Protein AF-A6IGI1-F1 (afdb_monomer_lite)

Sequence (198 aa):
MVQGNTVSAIGPFSGLKEVRKVVLDTMKNIHPIYNIKTLMIKRELAKDSELRSQSWERFLPQFKHKNVNKRKEPKKKSVKKEYTPFPPPQPESQVDKELASGEYFLKANQKKRQKMEAIKAKQAEALTKRQEERNKAFIPPKEKPAVKPKEASTETKIDVAAIKEKVKKAKAKKLGALTAEEVKLKMEVDQKKQKRKK

Structure (mmCIF, N/CA/C/O backbone):
data_AF-A6IGI1-F1
#
_entry.id   AF-A6IGI1-F1
#
loop_
_atom_site.group_PDB
_atom_site.id
_atom_site.type_symbol
_atom_site.label_atom_id
_atom_site.label_alt_id
_atom_site.label_comp_id
_atom_site.label_asym_id
_atom_site.label_entity_id
_atom_site.label_seq_id
_atom_site.pdbx_PDB_ins_code
_atom_site.Cartn_x
_atom_site.Cartn_y
_atom_site.Cartn_z
_atom_site.occupancy
_atom_site.B_iso_or_equiv
_atom_site.auth_seq_id
_atom_site.auth_comp_id
_atom_site.auth_asym_id
_atom_site.auth_atom_id
_atom_site.pdbx_PDB_model_num
ATOM 1 N N . MET A 1 1 ? 4.527 11.171 -31.582 1.00 93.31 1 MET A N 1
ATOM 2 C CA . MET A 1 1 ? 3.191 11.650 -31.179 1.00 93.31 1 MET A CA 1
ATOM 3 C C . MET A 1 1 ? 2.673 10.755 -30.069 1.00 93.31 1 MET A C 1
ATOM 5 O O . MET A 1 1 ? 2.686 9.541 -30.236 1.00 93.31 1 MET A O 1
ATOM 9 N N . VAL A 1 2 ? 2.295 11.332 -28.929 1.00 95.00 2 VAL A N 1
ATOM 10 C CA . VAL A 1 2 ? 1.645 10.594 -27.835 1.00 95.00 2 VAL A CA 1
ATOM 11 C C . VAL A 1 2 ? 0.156 10.886 -27.942 1.00 95.00 2 VAL A C 1
ATOM 13 O O . VAL A 1 2 ? -0.234 12.047 -27.862 1.00 95.00 2 VAL A O 1
ATOM 16 N N . GLN A 1 3 ? -0.652 9.858 -28.185 1.00 95.44 3 GLN A N 1
ATOM 17 C CA . GLN A 1 3 ? -2.096 9.996 -28.358 1.00 95.44 3 GLN A CA 1
ATOM 18 C C . GLN A 1 3 ? -2.809 8.890 -27.580 1.00 95.44 3 GLN A C 1
ATOM 20 O O . GLN A 1 3 ? -2.671 7.703 -27.887 1.00 95.44 3 GLN A O 1
ATOM 25 N N . GLY A 1 4 ? -3.578 9.287 -26.563 1.00 95.25 4 GLY A N 1
ATOM 26 C CA . GLY A 1 4 ? -4.251 8.356 -25.656 1.00 95.25 4 GLY A CA 1
ATOM 27 C C . GLY A 1 4 ? -3.264 7.357 -25.047 1.00 95.25 4 GLY A C 1
ATOM 28 O O . GLY A 1 4 ? -2.239 7.744 -24.491 1.00 95.25 4 GLY A O 1
ATOM 29 N N . ASN A 1 5 ? -3.551 6.066 -25.219 1.00 94.75 5 ASN A N 1
ATOM 30 C CA . ASN A 1 5 ? -2.732 4.966 -24.695 1.00 94.75 5 ASN A CA 1
ATOM 31 C C . ASN A 1 5 ? -1.626 4.513 -25.665 1.00 94.75 5 ASN A C 1
ATOM 33 O O . ASN A 1 5 ? -0.996 3.478 -25.448 1.00 94.75 5 ASN A O 1
ATOM 37 N N . THR A 1 6 ? -1.407 5.247 -26.758 1.00 96.06 6 THR A N 1
ATOM 38 C CA . THR A 1 6 ? -0.499 4.851 -27.840 1.00 96.06 6 THR A CA 1
ATOM 39 C C . THR A 1 6 ? 0.589 5.892 -28.078 1.00 96.06 6 THR A C 1
ATOM 41 O O . THR A 1 6 ? 0.403 7.093 -27.859 1.00 96.06 6 THR A O 1
ATOM 44 N N . VAL A 1 7 ? 1.754 5.423 -28.530 1.00 96.38 7 VAL A N 1
ATOM 45 C CA . VAL A 1 7 ? 2.873 6.277 -28.935 1.00 96.38 7 VAL A CA 1
ATOM 46 C C . VAL A 1 7 ? 3.268 5.914 -30.359 1.00 96.38 7 VAL A C 1
ATOM 48 O O . VAL A 1 7 ? 3.762 4.817 -30.609 1.00 96.38 7 VAL A O 1
ATOM 51 N N . SER A 1 8 ? 3.082 6.859 -31.276 1.00 96.75 8 SER A N 1
ATOM 52 C CA . SER A 1 8 ? 3.486 6.740 -32.678 1.00 96.75 8 SER A CA 1
ATOM 53 C C . SER A 1 8 ? 4.815 7.463 -32.893 1.00 96.75 8 SER A C 1
ATOM 55 O O . SER A 1 8 ? 4.976 8.614 -32.469 1.00 96.75 8 SER A O 1
ATOM 57 N N . ALA A 1 9 ? 5.774 6.817 -33.553 1.00 96.25 9 ALA A N 1
ATOM 58 C CA . ALA A 1 9 ? 7.089 7.380 -33.856 1.00 96.25 9 ALA A CA 1
ATOM 59 C C . ALA A 1 9 ? 7.494 7.051 -35.298 1.00 96.25 9 ALA A C 1
ATOM 61 O O . ALA A 1 9 ? 7.235 5.951 -35.777 1.00 96.25 9 ALA A O 1
ATOM 62 N N . ILE A 1 10 ? 8.138 8.006 -35.968 1.00 97.00 10 ILE A N 1
ATOM 63 C CA . ILE A 1 10 ? 8.653 7.880 -37.337 1.00 97.00 10 ILE A CA 1
ATOM 64 C C . ILE A 1 10 ? 10.148 8.194 -37.283 1.00 97.00 10 ILE A C 1
ATOM 66 O O . ILE A 1 10 ? 10.550 9.165 -36.643 1.00 97.00 10 ILE A O 1
ATOM 70 N N . GLY A 1 11 ? 10.974 7.361 -37.913 1.00 95.81 11 GLY A N 1
ATOM 71 C CA . GLY A 1 11 ? 12.422 7.542 -37.938 1.00 95.81 11 GLY A CA 1
ATOM 72 C C . GLY A 1 11 ? 13.178 6.288 -38.386 1.00 95.81 11 GLY A C 1
ATOM 73 O O . GLY A 1 11 ? 12.557 5.272 -38.707 1.00 95.81 11 GLY A O 1
ATOM 74 N N . PRO A 1 12 ? 14.522 6.337 -38.398 1.00 97.56 12 PRO A N 1
ATOM 75 C CA . PRO A 1 12 ? 15.357 5.193 -38.750 1.00 97.56 12 PRO A CA 1
ATOM 76 C C . PRO A 1 12 ? 15.196 4.049 -37.739 1.00 97.56 12 PRO A C 1
ATOM 78 O O . PRO A 1 12 ? 14.914 4.271 -36.560 1.00 97.56 12 PRO A O 1
ATOM 81 N N . PHE A 1 13 ? 15.441 2.813 -38.180 1.00 97.12 13 PHE A N 1
ATOM 82 C CA . PHE A 1 13 ? 15.252 1.605 -37.365 1.00 97.12 13 PHE A CA 1
ATOM 83 C C . PHE A 1 13 ? 16.019 1.626 -36.030 1.00 97.12 13 PHE A C 1
ATOM 85 O O . PHE A 1 13 ? 15.499 1.179 -35.006 1.00 97.12 13 PHE A O 1
ATOM 92 N N . SER A 1 14 ? 17.235 2.183 -36.015 1.00 94.62 14 SER A N 1
ATOM 93 C CA . SER A 1 14 ? 18.024 2.379 -34.791 1.00 94.62 14 SER A CA 1
ATOM 94 C C . SER A 1 14 ? 17.321 3.312 -33.799 1.00 94.62 14 SER A C 1
ATOM 96 O O . SER A 1 14 ? 17.166 2.957 -32.631 1.00 94.62 14 SER A O 1
ATOM 98 N N . GLY A 1 15 ? 16.805 4.450 -34.272 1.00 95.25 15 GLY A N 1
ATOM 99 C CA . GLY A 1 15 ? 16.039 5.398 -33.461 1.00 95.25 15 GLY A CA 1
ATOM 100 C C . GLY A 1 15 ? 14.720 4.814 -32.952 1.00 95.25 15 GLY A C 1
ATOM 101 O O . GLY A 1 15 ? 14.354 5.033 -31.800 1.00 95.25 15 GLY A O 1
ATOM 102 N N . LEU A 1 16 ? 14.033 3.992 -33.753 1.00 96.38 16 LEU A N 1
ATOM 103 C CA . LEU A 1 16 ? 12.808 3.307 -33.321 1.00 96.38 16 LEU A CA 1
ATOM 104 C C . LEU A 1 16 ? 13.069 2.310 -32.180 1.00 96.38 16 LEU A C 1
ATOM 106 O O . LEU A 1 16 ? 12.266 2.220 -31.248 1.00 96.38 16 LEU A O 1
ATOM 110 N N . LYS A 1 17 ? 14.209 1.600 -32.196 1.00 96.19 17 LYS A N 1
ATOM 111 C CA . LYS A 1 17 ? 14.627 0.743 -31.071 1.00 96.19 17 LYS A CA 1
ATOM 112 C C . LYS A 1 17 ? 14.864 1.552 -29.797 1.00 96.19 17 LYS A C 1
ATOM 114 O O . LYS A 1 17 ? 14.441 1.127 -28.721 1.00 96.19 17 LYS A O 1
ATOM 119 N N . GLU A 1 18 ? 15.513 2.708 -29.915 1.00 95.25 18 GLU A N 1
ATOM 120 C CA . GLU A 1 18 ? 15.755 3.606 -28.783 1.00 95.25 18 GLU A CA 1
ATOM 121 C C . GLU A 1 18 ? 14.441 4.145 -28.212 1.00 95.25 18 GLU A C 1
ATOM 123 O O . GLU A 1 18 ? 14.196 3.997 -27.016 1.00 95.25 18 GLU A O 1
ATOM 128 N N . VAL A 1 19 ? 13.551 4.675 -29.056 1.00 96.06 19 VAL A N 1
ATOM 129 C CA . VAL A 1 19 ? 12.239 5.198 -28.639 1.00 96.06 19 VAL A CA 1
ATOM 130 C C . VAL A 1 19 ? 11.400 4.116 -27.960 1.00 96.06 19 VAL A C 1
ATOM 132 O O . VAL A 1 19 ? 10.848 4.361 -26.887 1.00 96.06 19 VAL A O 1
ATOM 135 N N . ARG A 1 20 ? 11.357 2.895 -28.514 1.00 95.88 20 ARG A N 1
ATOM 136 C CA . ARG A 1 20 ? 10.664 1.759 -27.884 1.00 95.88 20 ARG A CA 1
ATOM 137 C C . ARG A 1 20 ? 11.186 1.498 -26.473 1.00 95.88 20 ARG A C 1
ATOM 139 O O . ARG A 1 20 ? 10.388 1.290 -25.562 1.00 95.88 20 ARG A O 1
ATOM 146 N N . LYS A 1 21 ? 12.509 1.520 -26.282 1.00 95.06 21 LYS A N 1
ATOM 147 C CA . LYS A 1 21 ? 13.118 1.347 -24.960 1.00 95.06 21 LYS A CA 1
ATOM 148 C C . LYS A 1 21 ? 12.712 2.475 -24.008 1.00 95.06 21 LYS A C 1
ATOM 150 O O . LYS A 1 21 ? 12.256 2.184 -22.907 1.00 95.06 21 LYS A O 1
ATOM 155 N N . VAL A 1 22 ? 12.803 3.736 -24.444 1.00 95.25 22 VAL A N 1
ATOM 156 C CA . VAL A 1 22 ? 12.408 4.901 -23.630 1.00 95.25 22 VAL A CA 1
ATOM 157 C C . VAL A 1 22 ? 10.960 4.776 -23.155 1.00 95.25 22 VAL A C 1
ATOM 159 O O . VAL A 1 22 ? 10.695 4.947 -21.966 1.00 95.25 22 VAL A O 1
ATOM 162 N N . VAL A 1 23 ? 10.034 4.451 -24.062 1.00 96.19 23 VAL A N 1
ATOM 163 C CA . VAL A 1 23 ? 8.602 4.331 -23.750 1.00 96.19 23 VAL A CA 1
ATOM 164 C C . VAL A 1 23 ? 8.343 3.183 -22.774 1.00 96.19 23 VAL A C 1
ATOM 166 O O . VAL A 1 23 ? 7.688 3.391 -21.757 1.00 96.19 23 VAL A O 1
ATOM 169 N N . LEU A 1 24 ? 8.888 1.989 -23.031 1.00 95.12 24 LEU A N 1
ATOM 170 C CA . LEU A 1 24 ? 8.681 0.826 -22.159 1.00 95.12 24 LEU A CA 1
ATOM 171 C C . LEU A 1 24 ? 9.249 1.035 -20.754 1.00 95.12 24 LEU A C 1
ATOM 173 O O . LEU A 1 24 ? 8.615 0.647 -19.776 1.00 95.12 24 LEU A O 1
ATOM 177 N N . ASP A 1 25 ? 10.421 1.653 -20.643 1.00 94.19 25 ASP A N 1
ATOM 178 C CA . ASP A 1 25 ? 11.028 1.954 -19.348 1.00 94.19 25 ASP A CA 1
ATOM 179 C C . ASP A 1 25 ? 10.223 3.029 -18.600 1.00 94.19 25 ASP A C 1
ATOM 181 O O . ASP A 1 25 ? 10.002 2.905 -17.395 1.00 94.19 25 ASP A O 1
ATOM 185 N N . THR A 1 26 ? 9.684 4.020 -19.319 1.00 93.69 26 THR A N 1
ATOM 186 C CA . THR A 1 26 ? 8.781 5.032 -18.741 1.00 93.69 26 THR A CA 1
ATOM 187 C C . THR A 1 26 ? 7.529 4.396 -18.140 1.00 93.69 26 THR A C 1
ATOM 189 O O . THR A 1 26 ? 7.144 4.731 -17.021 1.00 93.69 26 THR A O 1
ATOM 192 N N . MET A 1 27 ? 6.953 3.400 -18.820 1.00 93.94 27 MET A N 1
ATOM 193 C CA . MET A 1 27 ? 5.811 2.631 -18.305 1.00 93.94 27 MET A CA 1
ATOM 194 C C . MET A 1 27 ? 6.167 1.768 -17.083 1.00 93.94 27 MET A C 1
ATOM 196 O O . MET A 1 27 ? 5.304 1.467 -16.264 1.00 93.94 27 MET A O 1
ATOM 200 N N . LYS A 1 28 ? 7.442 1.395 -16.915 1.00 92.62 28 LYS A N 1
ATOM 201 C CA . LYS A 1 28 ? 7.959 0.629 -15.766 1.00 92.62 28 LYS A CA 1
ATOM 202 C C . LYS A 1 28 ? 8.407 1.515 -14.598 1.00 92.62 28 LYS A C 1
ATOM 204 O O . LYS A 1 28 ? 9.207 1.073 -13.774 1.00 92.62 28 LYS A O 1
ATOM 209 N N . ASN A 1 29 ? 7.898 2.745 -14.508 1.00 91.25 29 ASN A N 1
ATOM 210 C CA . ASN A 1 29 ? 8.241 3.700 -13.450 1.00 91.25 29 ASN A CA 1
ATOM 211 C C . ASN A 1 29 ? 9.731 4.126 -13.459 1.00 91.25 29 ASN A C 1
ATOM 213 O O . ASN A 1 29 ? 10.326 4.384 -12.412 1.00 91.25 29 ASN A O 1
ATOM 217 N N . ILE A 1 30 ? 10.354 4.200 -14.642 1.00 90.06 30 ILE A N 1
ATOM 218 C CA . ILE A 1 30 ? 11.691 4.780 -14.840 1.00 90.06 30 ILE A CA 1
ATOM 219 C C . ILE A 1 30 ? 11.523 6.113 -15.565 1.00 90.06 30 ILE A C 1
ATOM 221 O O . ILE A 1 30 ? 11.068 6.157 -16.699 1.00 90.06 30 ILE A O 1
ATOM 225 N N . HIS A 1 31 ? 11.905 7.221 -14.934 1.00 91.44 31 HIS A N 1
ATOM 226 C CA . HIS A 1 31 ? 11.679 8.542 -15.522 1.00 91.44 31 HIS A CA 1
ATOM 227 C C . HIS A 1 31 ? 12.438 8.717 -16.861 1.00 91.44 31 HIS A C 1
ATOM 229 O O . HIS A 1 31 ? 13.638 8.419 -16.920 1.00 91.44 31 HIS A O 1
ATOM 235 N N . PRO A 1 32 ? 11.809 9.262 -17.925 1.00 93.81 32 PRO A N 1
ATOM 236 C CA . PRO A 1 32 ? 12.413 9.346 -19.262 1.00 93.81 32 PRO A CA 1
ATOM 237 C C . PRO A 1 32 ? 13.716 10.158 -19.297 1.00 93.81 32 PRO A C 1
ATOM 239 O O . PRO A 1 32 ? 14.580 9.889 -20.129 1.00 93.81 32 PRO A O 1
ATOM 242 N N . ILE A 1 33 ? 13.909 11.090 -18.353 1.00 93.50 33 ILE A N 1
ATOM 243 C CA . ILE A 1 33 ? 15.156 11.864 -18.203 1.00 93.50 33 ILE A CA 1
ATOM 244 C C . ILE A 1 33 ? 16.402 10.978 -18.079 1.00 93.50 33 ILE A C 1
ATOM 246 O O . ILE A 1 33 ? 17.463 11.345 -18.579 1.00 93.50 33 ILE A O 1
ATOM 250 N N . TYR A 1 34 ? 16.287 9.799 -17.454 1.00 91.88 34 TYR A N 1
ATOM 251 C CA . TYR A 1 34 ? 17.414 8.881 -17.301 1.00 91.88 34 TYR A CA 1
ATOM 252 C C . TYR A 1 34 ? 17.824 8.307 -18.652 1.00 91.88 34 TYR A C 1
ATOM 254 O O . TYR A 1 34 ? 19.000 8.339 -19.007 1.00 91.88 34 TYR A O 1
ATOM 262 N N . ASN A 1 35 ? 16.845 7.869 -19.443 1.00 93.38 35 ASN A N 1
ATOM 263 C CA . ASN A 1 35 ? 17.107 7.354 -20.776 1.00 93.38 35 ASN A CA 1
ATOM 264 C C . ASN A 1 35 ? 17.622 8.452 -21.714 1.00 93.38 35 ASN A C 1
ATOM 266 O O . ASN A 1 35 ? 18.598 8.221 -22.424 1.00 93.38 35 ASN A O 1
ATOM 270 N N . ILE A 1 36 ? 17.063 9.664 -21.654 1.00 93.62 36 ILE A N 1
ATOM 271 C CA . ILE A 1 36 ? 17.561 10.814 -22.424 1.00 93.62 36 ILE A CA 1
ATOM 272 C C . ILE A 1 36 ? 19.025 11.103 -22.068 1.00 93.62 36 ILE A C 1
ATOM 274 O O . ILE A 1 36 ? 19.859 11.199 -22.965 1.00 93.62 36 ILE A O 1
ATOM 278 N N . LYS A 1 37 ? 19.374 11.136 -20.775 1.00 93.19 37 LYS A N 1
ATOM 279 C CA . LYS A 1 37 ? 20.762 11.326 -20.330 1.00 93.19 37 LYS A CA 1
ATOM 280 C C . LYS A 1 37 ? 21.691 10.226 -20.852 1.00 93.19 37 LYS A C 1
ATOM 282 O O . LYS A 1 37 ? 22.798 10.527 -21.291 1.00 93.19 3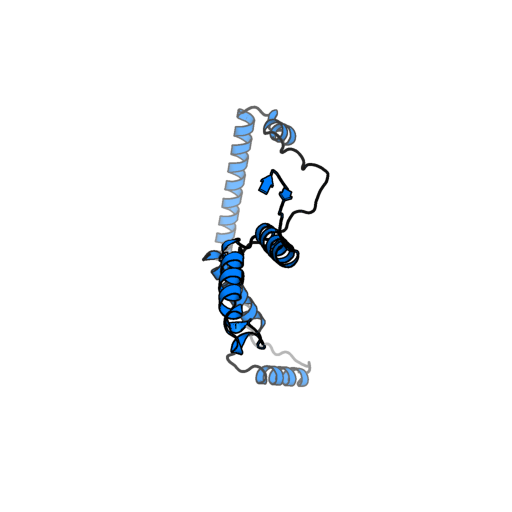7 LYS A O 1
ATOM 287 N N . THR A 1 38 ? 21.251 8.964 -20.857 1.00 93.56 38 THR A N 1
ATOM 288 C CA . THR A 1 38 ? 22.052 7.871 -21.439 1.00 93.56 38 THR A CA 1
ATOM 289 C C . THR A 1 38 ? 22.250 8.037 -22.945 1.00 93.56 38 THR A C 1
ATOM 291 O O . THR A 1 38 ? 23.349 7.787 -23.428 1.00 93.56 38 THR A O 1
ATOM 294 N N . LEU A 1 39 ? 21.230 8.485 -23.687 1.00 93.94 39 LEU A N 1
ATOM 295 C CA . LEU A 1 39 ? 21.327 8.723 -25.130 1.00 93.94 39 LEU A CA 1
ATOM 296 C C . LEU A 1 39 ? 22.269 9.887 -25.449 1.00 93.94 39 LEU A C 1
ATOM 298 O O . LEU A 1 39 ? 23.063 9.777 -26.377 1.00 93.94 39 LEU A O 1
ATOM 302 N N . MET A 1 40 ? 22.230 10.964 -24.660 1.00 94.44 40 MET A N 1
ATOM 303 C CA . MET A 1 40 ? 23.170 12.082 -24.792 1.00 94.44 40 MET A CA 1
ATOM 304 C C . MET A 1 40 ? 24.617 11.610 -24.627 1.00 94.44 40 MET A C 1
ATOM 306 O O . MET A 1 40 ? 25.438 11.849 -25.503 1.00 94.44 40 MET A O 1
ATOM 310 N N . ILE A 1 41 ? 24.907 10.866 -23.555 1.00 93.50 41 ILE A N 1
ATOM 311 C CA . ILE A 1 41 ? 26.257 10.350 -23.287 1.00 93.50 41 ILE A CA 1
ATOM 312 C C . ILE A 1 41 ? 26.706 9.398 -24.401 1.00 93.50 41 ILE A C 1
ATOM 314 O O . ILE A 1 41 ? 27.816 9.528 -24.896 1.00 93.50 41 ILE A O 1
ATOM 318 N N . LYS A 1 42 ? 25.842 8.486 -24.866 1.00 92.94 42 LYS A N 1
ATOM 319 C CA . LYS A 1 42 ? 26.173 7.589 -25.987 1.00 92.94 42 LYS A CA 1
ATOM 320 C C . LYS A 1 42 ? 26.508 8.337 -27.271 1.00 92.94 42 LYS A C 1
ATOM 322 O O . LYS A 1 42 ? 27.382 7.891 -28.000 1.00 92.94 42 LYS A O 1
ATOM 327 N N . ARG A 1 43 ? 25.812 9.440 -27.563 1.00 93.38 43 ARG A N 1
ATOM 328 C CA . ARG A 1 43 ? 26.093 10.259 -28.749 1.00 93.38 43 ARG A CA 1
ATOM 329 C C . ARG A 1 43 ? 27.449 10.943 -28.658 1.00 93.38 43 ARG A C 1
ATOM 331 O O . ARG A 1 43 ? 28.117 11.017 -29.677 1.00 93.38 43 ARG A O 1
ATOM 338 N N . GLU A 1 44 ? 27.849 11.405 -27.476 1.00 93.31 44 GLU A N 1
ATOM 339 C CA . GLU A 1 44 ? 29.187 11.972 -27.273 1.00 93.31 44 GLU A CA 1
ATOM 340 C C . GLU A 1 44 ? 30.273 10.890 -27.350 1.00 93.31 44 GLU A C 1
ATOM 342 O O . GLU A 1 44 ? 31.190 11.016 -28.149 1.00 93.31 44 GLU A O 1
ATOM 347 N N . LEU A 1 45 ? 30.113 9.760 -26.650 1.00 92.12 45 LEU A N 1
ATOM 348 C CA . LEU A 1 45 ? 31.087 8.654 -26.683 1.00 92.12 45 LEU A CA 1
ATOM 349 C C . LEU A 1 45 ? 31.229 8.009 -28.070 1.00 92.12 45 LEU A C 1
ATOM 351 O O . LEU A 1 45 ? 32.267 7.440 -28.384 1.00 92.12 45 LEU A O 1
ATOM 355 N N . ALA A 1 46 ? 30.189 8.075 -28.905 1.00 91.00 46 ALA A N 1
ATOM 356 C CA . ALA A 1 46 ? 30.244 7.589 -30.280 1.00 91.00 46 ALA A CA 1
ATOM 357 C C . ALA A 1 46 ? 31.084 8.483 -31.209 1.00 91.00 46 ALA A C 1
ATOM 359 O O . ALA A 1 46 ? 31.486 8.009 -32.274 1.00 91.00 46 ALA A O 1
ATOM 360 N N . LYS A 1 47 ? 31.319 9.755 -30.843 1.00 92.94 47 LYS A N 1
ATOM 361 C CA . LYS A 1 47 ? 32.201 10.664 -31.593 1.00 92.94 47 LYS A CA 1
ATOM 362 C C . LYS A 1 47 ? 33.676 10.334 -31.353 1.00 92.94 47 LYS A C 1
ATOM 364 O O . LYS A 1 47 ? 34.477 10.515 -32.264 1.00 92.94 47 LYS A O 1
ATOM 369 N N . ASP A 1 48 ? 34.012 9.804 -30.177 1.00 92.25 48 ASP A N 1
ATOM 370 C CA . ASP A 1 48 ? 35.379 9.427 -29.818 1.00 92.25 48 ASP A CA 1
ATOM 371 C C . ASP A 1 48 ? 35.784 8.106 -30.497 1.00 92.25 48 ASP A C 1
ATOM 373 O O . ASP A 1 48 ? 35.196 7.044 -30.268 1.00 92.25 48 ASP A O 1
ATOM 377 N N . SER A 1 49 ? 36.824 8.147 -31.334 1.00 90.94 49 SER A N 1
ATOM 378 C CA . SER A 1 49 ? 37.278 6.989 -32.118 1.00 90.94 49 SER A CA 1
ATOM 379 C C . SER A 1 49 ? 37.869 5.865 -31.262 1.00 90.94 49 SER A C 1
ATOM 381 O O . SER A 1 49 ? 37.668 4.693 -31.575 1.00 90.94 49 SER A O 1
ATOM 383 N N . GLU A 1 50 ? 38.558 6.201 -30.168 1.00 87.69 50 GLU A N 1
ATOM 384 C CA . GLU A 1 50 ? 39.230 5.235 -29.281 1.00 87.69 50 GLU A CA 1
ATOM 385 C C . GLU A 1 50 ? 38.258 4.453 -28.390 1.00 87.69 50 GLU A C 1
ATOM 387 O O . GLU A 1 50 ? 38.495 3.292 -28.048 1.00 87.69 50 GLU A O 1
ATOM 392 N N . LEU A 1 51 ? 37.144 5.085 -28.012 1.00 86.62 51 LEU A N 1
ATOM 393 C CA . LEU A 1 51 ? 36.157 4.502 -27.108 1.00 86.62 51 LEU A CA 1
ATOM 394 C C . LEU A 1 51 ? 35.110 3.667 -27.842 1.00 86.62 51 LEU A C 1
ATOM 396 O O . LEU A 1 51 ? 34.414 2.876 -27.209 1.00 86.62 51 LEU A O 1
ATOM 400 N N . ARG A 1 52 ? 34.996 3.801 -29.168 1.00 87.12 52 ARG A N 1
ATOM 401 C CA . ARG A 1 52 ? 33.991 3.106 -29.985 1.00 87.12 52 ARG A CA 1
ATOM 402 C C . ARG A 1 52 ? 34.108 1.580 -29.948 1.00 87.12 52 ARG A C 1
ATOM 404 O O . ARG A 1 52 ? 33.096 0.898 -30.090 1.00 87.12 52 ARG A O 1
ATOM 411 N N . SER A 1 53 ? 35.317 1.051 -29.765 1.00 88.69 53 SER A N 1
ATOM 412 C CA . SER A 1 53 ? 35.590 -0.391 -29.660 1.00 88.69 53 SER A CA 1
ATOM 413 C C . SER A 1 53 ? 35.439 -0.942 -28.236 1.00 88.69 53 SER A C 1
ATOM 415 O O . SER A 1 53 ? 35.434 -2.158 -28.049 1.00 88.69 53 SER A O 1
ATOM 417 N N . GLN A 1 54 ? 35.307 -0.071 -27.233 1.00 89.69 54 GLN A N 1
ATOM 418 C CA . GLN A 1 54 ? 35.289 -0.439 -25.819 1.00 89.69 54 GLN A CA 1
ATOM 419 C C . GLN A 1 54 ? 33.860 -0.485 -25.260 1.00 89.69 54 GLN A C 1
ATOM 421 O O . GLN A 1 54 ? 32.925 0.102 -25.804 1.00 89.69 54 GLN A O 1
ATOM 426 N N . SER A 1 55 ? 33.678 -1.167 -24.125 1.00 90.75 55 SER A N 1
ATOM 427 C CA . SER A 1 55 ? 32.397 -1.153 -23.408 1.00 90.75 55 SER A CA 1
ATOM 428 C C . SER A 1 55 ? 32.133 0.217 -22.773 1.00 90.75 55 SER A C 1
ATOM 430 O O . SER A 1 55 ? 32.954 0.742 -22.022 1.00 90.75 55 SER A O 1
ATOM 432 N N . TRP A 1 56 ? 30.945 0.778 -23.013 1.00 91.38 56 TRP A N 1
ATOM 433 C CA . TRP A 1 56 ? 30.529 2.082 -22.473 1.00 91.38 56 TRP A CA 1
ATOM 434 C C . TRP A 1 56 ? 29.837 2.009 -21.106 1.00 91.38 56 TRP A C 1
ATOM 436 O O . TRP A 1 56 ? 29.374 3.027 -20.593 1.00 91.38 56 TRP A O 1
ATOM 446 N N . GLU A 1 57 ? 29.738 0.827 -20.495 1.00 90.06 57 GLU A N 1
ATOM 447 C CA . GLU A 1 57 ? 28.949 0.617 -19.273 1.00 90.06 57 GLU A CA 1
ATOM 448 C C . GLU A 1 57 ? 29.401 1.494 -18.096 1.00 90.06 57 GLU A C 1
ATOM 450 O O . GLU A 1 57 ? 28.566 1.972 -17.329 1.00 90.06 57 GLU A O 1
ATOM 455 N N . ARG A 1 58 ? 30.705 1.784 -18.005 1.00 90.56 58 ARG A N 1
ATOM 456 C CA . ARG A 1 58 ? 31.294 2.644 -16.968 1.00 90.56 58 ARG A CA 1
ATOM 457 C C . ARG A 1 58 ? 30.825 4.099 -17.047 1.00 90.56 58 ARG A C 1
ATOM 459 O O . ARG A 1 58 ? 30.723 4.762 -16.019 1.00 90.56 58 ARG A O 1
ATOM 466 N N . PHE A 1 59 ? 30.556 4.594 -18.252 1.00 88.31 59 PHE A N 1
ATOM 467 C CA . PHE A 1 59 ? 30.147 5.981 -18.491 1.00 88.31 59 PHE A CA 1
ATOM 468 C C . PHE A 1 59 ? 28.625 6.152 -18.473 1.00 88.31 59 PHE A C 1
ATOM 470 O O . PHE A 1 59 ? 28.116 7.268 -18.355 1.00 88.31 59 PHE A O 1
ATOM 477 N N . LEU A 1 60 ? 27.881 5.048 -18.574 1.00 91.06 60 LEU A N 1
ATOM 478 C CA . LEU A 1 60 ? 26.427 5.054 -18.563 1.00 91.06 60 LEU A CA 1
ATOM 479 C C . LEU A 1 60 ? 25.889 5.139 -17.124 1.00 91.06 60 LEU A C 1
ATOM 481 O O . LEU A 1 60 ? 26.222 4.300 -16.287 1.00 91.06 60 LEU A O 1
ATOM 485 N N . PRO A 1 61 ? 25.004 6.107 -16.814 1.00 89.94 61 PRO A N 1
ATOM 486 C CA . PRO A 1 61 ? 24.366 6.182 -15.506 1.00 89.94 61 PRO A CA 1
ATOM 487 C C . PRO A 1 61 ? 23.537 4.926 -15.201 1.00 89.94 61 PRO A C 1
ATOM 489 O O . PRO A 1 61 ? 22.542 4.649 -15.869 1.00 89.94 61 PRO A O 1
ATOM 492 N N . GLN A 1 62 ? 23.910 4.198 -14.149 1.00 82.44 62 GLN A N 1
ATOM 493 C CA . GLN A 1 62 ? 23.158 3.045 -13.648 1.00 82.44 62 GLN A CA 1
ATOM 494 C C . GLN A 1 62 ? 22.154 3.509 -12.589 1.00 82.44 62 GLN A C 1
ATOM 496 O O . GLN A 1 62 ? 22.487 3.666 -11.410 1.00 82.44 62 GLN A O 1
ATOM 501 N N . PHE A 1 63 ? 20.911 3.766 -12.996 1.00 74.00 63 PHE A N 1
ATOM 502 C CA . PHE A 1 63 ? 19.872 4.177 -12.056 1.00 74.00 63 PHE A CA 1
ATOM 503 C C . PHE A 1 63 ? 19.264 2.955 -11.360 1.00 74.00 63 PHE A C 1
ATOM 505 O O . PHE A 1 63 ? 18.356 2.304 -11.872 1.00 74.00 63 PHE A O 1
ATOM 512 N N . LYS A 1 64 ? 19.771 2.632 -10.167 1.00 77.12 64 LYS A N 1
ATOM 513 C CA . LYS A 1 64 ? 19.156 1.621 -9.301 1.00 77.12 64 LYS A CA 1
ATOM 514 C C . LYS A 1 64 ? 17.981 2.252 -8.565 1.00 77.12 64 LYS A C 1
ATOM 516 O O . LYS A 1 64 ? 18.161 3.238 -7.848 1.00 77.12 64 LYS A O 1
ATOM 521 N N . HIS A 1 65 ? 16.793 1.668 -8.698 1.00 76.62 65 HIS A N 1
ATOM 522 C CA . HIS A 1 65 ? 15.654 2.075 -7.886 1.00 76.62 65 HIS A CA 1
ATOM 523 C C . HIS A 1 65 ? 15.978 1.815 -6.407 1.00 76.62 65 HIS A C 1
ATOM 525 O O . HIS A 1 65 ? 16.096 0.670 -5.965 1.00 76.62 65 HIS A O 1
ATOM 531 N N . LYS A 1 66 ? 16.191 2.889 -5.640 1.00 75.81 66 LYS A N 1
ATOM 532 C CA . LYS A 1 66 ? 16.453 2.800 -4.203 1.00 75.81 66 LYS A CA 1
ATOM 533 C C . LYS A 1 66 ? 15.135 2.516 -3.483 1.00 75.81 66 LYS A C 1
ATOM 535 O O . LYS A 1 66 ? 14.483 3.433 -2.995 1.00 75.81 66 LYS A O 1
ATOM 540 N N . ASN A 1 67 ? 14.776 1.238 -3.380 1.00 70.31 67 ASN A N 1
ATOM 541 C CA . ASN A 1 67 ? 13.702 0.751 -2.512 1.00 70.31 67 ASN A CA 1
ATOM 542 C C . ASN A 1 67 ? 14.123 0.832 -1.036 1.00 70.31 67 ASN A C 1
ATOM 544 O O . ASN A 1 67 ? 14.261 -0.179 -0.350 1.00 70.31 67 ASN A O 1
ATOM 548 N N . VAL A 1 68 ? 14.365 2.042 -0.525 1.00 76.44 68 VAL A N 1
ATOM 549 C CA . VAL A 1 68 ? 14.562 2.232 0.914 1.00 76.44 68 VAL A CA 1
ATOM 550 C C . VAL A 1 68 ? 13.181 2.193 1.544 1.00 76.44 68 VAL A C 1
ATOM 552 O O . VAL A 1 68 ? 12.505 3.217 1.650 1.00 76.44 68 VAL A O 1
ATOM 555 N N . ASN A 1 69 ? 12.734 0.998 1.930 1.00 74.00 69 ASN A N 1
ATOM 556 C CA . ASN A 1 69 ? 11.497 0.848 2.677 1.00 74.00 69 ASN A CA 1
ATOM 557 C C . ASN A 1 69 ? 11.701 1.462 4.070 1.00 74.00 69 ASN A C 1
ATOM 559 O O . ASN A 1 69 ? 12.122 0.802 5.016 1.00 74.00 69 ASN A O 1
ATOM 563 N N . LYS A 1 70 ? 11.446 2.772 4.188 1.00 77.38 70 LYS A N 1
ATOM 564 C CA . LYS A 1 70 ? 11.545 3.522 5.451 1.00 77.38 70 LYS A CA 1
ATOM 565 C C . LYS A 1 70 ? 10.528 3.030 6.487 1.00 77.38 70 LYS A C 1
ATOM 567 O O . LYS A 1 70 ? 10.615 3.391 7.662 1.00 77.38 70 LYS A O 1
ATOM 572 N N . ARG A 1 71 ? 9.552 2.215 6.072 1.00 80.25 71 ARG A N 1
ATOM 573 C CA . ARG A 1 71 ? 8.529 1.672 6.953 1.00 80.25 71 ARG A CA 1
ATOM 574 C C . ARG A 1 71 ? 9.095 0.496 7.742 1.00 80.25 71 ARG A C 1
ATOM 576 O O . ARG A 1 71 ? 9.281 -0.597 7.219 1.00 80.25 71 ARG A O 1
ATOM 583 N N . LYS A 1 72 ? 9.300 0.713 9.042 1.00 80.62 72 LYS A N 1
ATOM 584 C CA . LYS A 1 72 ? 9.531 -0.377 9.995 1.00 80.62 72 LYS A CA 1
ATOM 585 C C . LYS A 1 72 ? 8.290 -1.265 10.022 1.00 80.62 72 LYS A C 1
ATOM 587 O O . LYS A 1 72 ? 7.172 -0.754 10.122 1.00 80.62 72 LYS A O 1
ATOM 592 N N . GLU A 1 73 ? 8.481 -2.577 9.936 1.00 79.31 73 GLU A N 1
ATOM 593 C CA . GLU A 1 73 ? 7.361 -3.507 10.022 1.00 79.31 73 GLU A CA 1
ATOM 594 C C . GLU A 1 73 ? 6.597 -3.307 11.344 1.00 79.31 73 GLU A C 1
ATOM 596 O O . GLU A 1 73 ? 7.221 -3.149 12.405 1.00 79.31 73 GLU A O 1
ATOM 601 N N . PRO A 1 74 ? 5.252 -3.292 11.316 1.00 83.06 74 PRO A N 1
ATOM 602 C CA . PRO A 1 74 ? 4.476 -3.187 12.539 1.00 83.06 74 PRO A CA 1
ATOM 603 C C . PRO A 1 74 ? 4.720 -4.425 13.408 1.00 83.06 74 PRO A C 1
ATOM 605 O O . PRO A 1 74 ? 4.666 -5.557 12.932 1.00 83.06 74 PRO A O 1
ATOM 608 N N . LYS A 1 75 ? 4.935 -4.216 14.714 1.00 82.56 75 LYS A N 1
ATOM 609 C CA . LYS A 1 75 ? 5.114 -5.306 15.696 1.00 82.56 75 LYS A CA 1
ATOM 610 C C . LYS A 1 75 ? 3.909 -6.253 15.772 1.00 82.56 75 LYS A C 1
ATOM 612 O O . LYS A 1 75 ? 4.050 -7.385 16.220 1.00 82.56 75 LYS A O 1
ATOM 617 N N . LYS A 1 76 ? 2.725 -5.774 15.390 1.00 82.62 76 LYS A N 1
ATOM 618 C CA . LYS A 1 76 ? 1.481 -6.541 15.337 1.00 82.62 76 LYS A CA 1
ATOM 619 C C . LYS A 1 76 ? 1.025 -6.580 13.881 1.00 82.62 76 LYS A C 1
ATOM 621 O O . LYS A 1 76 ? 0.450 -5.610 13.395 1.00 82.62 76 LYS A O 1
ATOM 626 N N . LYS A 1 77 ? 1.332 -7.673 13.182 1.00 80.12 77 LYS A N 1
ATOM 627 C CA . LYS A 1 77 ? 0.766 -7.962 11.861 1.00 80.12 77 LYS A CA 1
ATOM 628 C C . LYS A 1 77 ? -0.578 -8.649 12.103 1.00 80.12 77 LYS A C 1
ATOM 630 O O . LYS A 1 77 ? -0.603 -9.739 12.667 1.00 80.12 77 LYS A O 1
ATOM 635 N N . SER A 1 78 ? -1.686 -7.994 11.766 1.00 81.75 78 SER A N 1
ATOM 636 C CA . SER A 1 78 ? -2.989 -8.657 11.770 1.00 81.75 78 SER A CA 1
ATOM 637 C C . SER A 1 78 ? -3.000 -9.699 10.653 1.00 81.75 78 SER A C 1
ATOM 639 O O . SER A 1 78 ? -2.770 -9.373 9.487 1.00 81.75 78 SER A O 1
ATOM 641 N N . VAL A 1 79 ? -3.221 -10.963 11.011 1.00 84.25 79 VAL A N 1
ATOM 642 C CA . VAL A 1 79 ? -3.463 -12.023 10.029 1.00 84.25 79 VAL A CA 1
ATOM 643 C C . VAL A 1 79 ? -4.812 -11.730 9.371 1.00 84.25 79 VAL A C 1
ATOM 645 O O . VAL A 1 79 ? -5.774 -11.377 10.059 1.00 84.25 79 VAL A O 1
ATOM 648 N N . LYS A 1 80 ? -4.874 -11.800 8.036 1.00 82.88 80 LYS A N 1
ATOM 649 C CA . LYS A 1 80 ? -6.142 -11.655 7.312 1.00 82.88 80 LYS A CA 1
ATOM 650 C C . LYS A 1 80 ? -7.065 -12.798 7.739 1.00 82.88 80 LYS A C 1
ATOM 652 O O . LYS A 1 80 ? -6.623 -13.941 7.775 1.00 82.88 80 LYS A O 1
ATOM 657 N N . LYS A 1 81 ? -8.316 -12.478 8.076 1.00 84.56 81 LYS A N 1
ATOM 658 C CA . LYS A 1 81 ? -9.334 -13.496 8.364 1.00 84.56 81 LYS A CA 1
ATOM 659 C C . LYS A 1 81 ? -9.540 -14.348 7.111 1.00 84.56 81 LYS A C 1
ATOM 661 O O . LYS A 1 81 ? -9.478 -13.812 6.002 1.00 84.56 81 LYS A O 1
ATOM 666 N N . GLU A 1 82 ? -9.755 -15.643 7.300 1.00 89.00 82 GLU A N 1
ATOM 667 C CA . GLU A 1 82 ? -10.131 -16.545 6.214 1.00 89.00 82 GLU A CA 1
ATOM 668 C C . GLU A 1 82 ? -11.402 -16.026 5.536 1.00 89.00 82 GLU A C 1
ATOM 670 O O . GLU A 1 82 ? -12.269 -15.433 6.184 1.00 89.00 82 GLU A O 1
ATOM 675 N N . TYR A 1 83 ? -11.470 -16.168 4.213 1.00 91.12 83 TYR A N 1
ATOM 676 C CA . TYR A 1 83 ? -12.608 -15.680 3.449 1.00 91.12 83 TYR A CA 1
ATOM 677 C C . TYR A 1 83 ? -13.838 -16.520 3.788 1.00 91.12 83 TYR A C 1
ATOM 679 O O . TYR A 1 83 ? -13.907 -17.698 3.443 1.00 91.12 83 TYR A O 1
ATOM 687 N N . THR A 1 84 ? -14.805 -15.901 4.460 1.00 91.88 84 THR A N 1
ATOM 688 C CA . THR A 1 84 ? -16.107 -16.500 4.738 1.00 91.88 84 THR A CA 1
ATOM 689 C C . THR A 1 84 ? -17.131 -15.880 3.787 1.00 91.88 84 THR A C 1
ATOM 691 O O . THR A 1 84 ? -17.314 -14.661 3.825 1.00 91.88 84 THR A O 1
ATOM 694 N N . PRO A 1 85 ? -17.802 -16.670 2.929 1.00 93.75 85 PRO A N 1
ATOM 695 C CA . PRO A 1 85 ? -18.770 -16.136 1.969 1.00 93.75 85 PRO A CA 1
ATOM 696 C C . PRO A 1 85 ? -20.039 -15.612 2.653 1.00 93.75 85 PRO A C 1
ATOM 698 O O . PRO A 1 85 ? -20.752 -14.787 2.089 1.00 93.75 85 PRO A O 1
ATOM 701 N N . PHE A 1 86 ? -20.314 -16.073 3.875 1.00 92.69 86 PHE A N 1
ATOM 702 C CA . PHE A 1 86 ? -21.436 -15.601 4.669 1.00 92.69 86 PHE A CA 1
ATOM 703 C C . PHE A 1 86 ? -21.063 -14.335 5.444 1.00 92.69 86 PHE A C 1
ATOM 705 O O . PHE A 1 86 ? -19.972 -14.273 6.030 1.00 92.69 86 PHE A O 1
ATOM 712 N N . PRO A 1 87 ? -21.959 -13.333 5.479 1.00 92.25 87 PRO A N 1
ATOM 713 C CA . PRO A 1 87 ? -21.765 -12.180 6.337 1.00 92.25 87 PRO A CA 1
ATOM 714 C C . PRO A 1 87 ? -21.790 -12.620 7.812 1.00 92.25 87 PRO A C 1
ATOM 716 O O . PRO A 1 87 ? -22.464 -13.594 8.157 1.00 92.25 87 PRO A O 1
ATOM 719 N N . PRO A 1 88 ? -21.070 -11.919 8.705 1.00 91.69 88 PRO A N 1
ATOM 720 C CA . PRO A 1 88 ? -21.210 -12.146 10.137 1.00 91.69 88 PRO A CA 1
ATOM 721 C C . PRO A 1 88 ? -22.652 -11.841 10.582 1.00 91.69 88 PRO A C 1
ATOM 723 O O . PRO A 1 88 ? -23.305 -10.988 9.973 1.00 91.69 88 PRO A O 1
ATOM 726 N N . PRO A 1 89 ? -23.149 -12.492 11.648 1.00 92.56 89 PRO A N 1
ATOM 727 C CA . PRO A 1 89 ? -24.471 -12.191 12.183 1.00 92.56 89 PRO A CA 1
ATOM 728 C C . PRO A 1 89 ? -24.556 -10.718 12.600 1.00 92.56 89 PRO A C 1
ATOM 730 O O . PRO A 1 89 ? -23.586 -10.141 13.105 1.00 92.56 89 PRO A O 1
ATOM 733 N N . GLN A 1 90 ? -25.721 -10.107 12.379 1.00 93.31 90 GLN A N 1
ATOM 734 C CA . GLN A 1 90 ? -25.978 -8.738 12.810 1.00 93.31 90 GLN A CA 1
ATOM 735 C C . GLN A 1 90 ? -25.896 -8.665 14.345 1.00 93.31 90 GLN A C 1
ATOM 737 O O . GLN A 1 90 ? -26.393 -9.567 15.021 1.00 93.31 90 GLN A O 1
ATOM 742 N N . PRO A 1 91 ? -25.277 -7.622 14.924 1.00 94.19 91 PRO A N 1
ATOM 743 C CA . PRO A 1 91 ? -25.330 -7.427 16.365 1.00 94.19 91 PRO A CA 1
ATOM 744 C C . PRO A 1 91 ? -26.782 -7.240 16.819 1.00 94.19 91 PRO A C 1
ATOM 746 O O . PRO A 1 91 ? -27.517 -6.442 16.240 1.00 94.19 91 PRO A O 1
ATOM 749 N N . GLU A 1 92 ? -27.166 -7.954 17.874 1.00 94.81 92 GLU A N 1
ATOM 750 C CA . GLU A 1 92 ? -28.497 -7.865 18.479 1.00 94.81 92 GLU A CA 1
ATOM 751 C C . GLU A 1 92 ? -28.803 -6.437 18.950 1.00 94.81 92 GLU A C 1
ATOM 753 O O . GLU A 1 92 ? -27.940 -5.761 19.537 1.00 94.81 92 GLU A O 1
ATOM 758 N N . SER A 1 93 ? -30.042 -5.987 18.725 1.00 95.94 93 SER A N 1
ATOM 759 C CA . SER A 1 93 ? -30.505 -4.698 19.232 1.00 95.94 93 SER A CA 1
ATOM 760 C C . SER A 1 93 ? -30.628 -4.722 20.760 1.00 95.94 93 SER A C 1
ATOM 762 O O . SER A 1 93 ? -30.655 -5.777 21.395 1.00 95.94 93 SER A O 1
ATOM 764 N N . GLN A 1 94 ? -30.704 -3.545 21.386 1.00 93.81 94 GLN A N 1
ATOM 765 C CA . GLN A 1 94 ? -30.934 -3.466 22.831 1.00 93.81 94 GLN A CA 1
ATOM 766 C C . GLN A 1 94 ? -32.264 -4.129 23.228 1.00 93.81 94 GLN A C 1
ATOM 768 O O . GLN A 1 94 ? -32.325 -4.797 24.255 1.00 93.81 94 GLN A O 1
ATOM 773 N N . VAL A 1 95 ? -33.297 -3.986 22.390 1.00 93.88 95 VAL A N 1
ATOM 774 C CA . VAL A 1 95 ? -34.612 -4.607 22.603 1.00 93.88 95 VAL A CA 1
ATOM 775 C C . VAL A 1 95 ? -34.495 -6.128 22.555 1.00 93.88 95 VAL A C 1
ATOM 777 O O . VAL A 1 95 ? -34.985 -6.793 23.460 1.00 93.88 95 VAL A O 1
ATOM 780 N N . ASP A 1 96 ? -33.778 -6.675 21.572 1.00 94.31 96 ASP A N 1
ATOM 781 C CA . ASP A 1 96 ? -33.590 -8.126 21.441 1.00 94.31 96 ASP A CA 1
ATOM 782 C C . ASP A 1 96 ? -32.827 -8.710 22.633 1.00 94.31 96 ASP A C 1
ATOM 784 O O . ASP A 1 96 ? -33.210 -9.753 23.158 1.00 94.31 96 ASP A O 1
ATOM 788 N N . LYS A 1 97 ? -31.800 -8.007 23.129 1.00 95.06 97 LYS A N 1
ATOM 789 C CA . LYS A 1 97 ? -31.066 -8.415 24.339 1.00 95.06 97 LYS A CA 1
ATOM 790 C C . LYS A 1 97 ? -31.953 -8.423 25.577 1.00 95.06 97 LYS A C 1
ATOM 792 O O . LYS A 1 97 ? -31.853 -9.335 26.393 1.00 95.06 97 LYS A O 1
ATOM 797 N N . GLU A 1 98 ? -32.806 -7.410 25.731 1.00 93.19 98 GLU A N 1
ATOM 798 C CA . GLU A 1 98 ? -33.743 -7.312 26.854 1.00 93.19 98 GLU A CA 1
ATOM 799 C C . GLU A 1 98 ? -34.876 -8.342 26.763 1.00 93.19 98 GLU A C 1
ATOM 801 O O . GLU A 1 98 ? -35.356 -8.823 27.792 1.00 93.19 98 GLU A O 1
ATOM 806 N N . LEU A 1 99 ? -35.305 -8.698 25.550 1.00 94.88 99 LEU A N 1
ATOM 807 C CA . LEU A 1 99 ? -36.259 -9.778 25.309 1.00 94.88 99 LEU A CA 1
ATOM 808 C C . LEU A 1 99 ? -35.628 -11.142 25.617 1.00 94.88 99 LEU A C 1
ATOM 810 O O . LEU A 1 99 ? -36.238 -11.938 26.327 1.00 94.88 99 LEU A O 1
ATOM 814 N N . ALA A 1 100 ? -34.396 -11.384 25.159 1.00 93.75 100 ALA A N 1
ATOM 815 C CA . ALA A 1 100 ? -33.648 -12.613 25.422 1.00 93.75 100 ALA A CA 1
ATOM 816 C C . ALA A 1 100 ? -33.322 -12.803 26.915 1.00 93.75 100 ALA A C 1
ATOM 818 O O . ALA A 1 100 ? -33.370 -13.925 27.415 1.00 93.75 100 ALA A O 1
ATOM 819 N N . SER A 1 101 ? -33.026 -11.720 27.647 1.00 93.06 101 SER A N 1
ATOM 820 C CA . SER A 1 101 ? -32.815 -11.762 29.102 1.00 93.06 101 SER A CA 1
ATOM 821 C C . SER A 1 101 ? -34.116 -11.825 29.913 1.00 93.06 101 SER A C 1
ATOM 823 O O . SER A 1 101 ? -34.074 -12.075 31.118 1.00 93.06 101 SER A O 1
ATOM 825 N N . GLY A 1 102 ? -35.270 -11.575 29.283 1.00 90.25 102 GLY A N 1
ATOM 826 C CA . GLY A 1 102 ? -36.570 -11.454 29.947 1.00 90.25 102 GLY A CA 1
ATOM 827 C C . GLY A 1 102 ? -36.739 -10.168 30.767 1.00 90.25 102 GLY A C 1
ATOM 828 O O . GLY A 1 102 ? -37.800 -9.939 31.352 1.00 90.25 102 GLY A O 1
ATOM 829 N N . GLU A 1 103 ? -35.731 -9.291 30.798 1.00 89.75 103 GLU A N 1
ATOM 830 C CA . GLU A 1 103 ? -35.797 -8.015 31.509 1.00 89.75 103 GLU A CA 1
ATOM 831 C C . GLU A 1 103 ? -36.768 -7.035 30.851 1.00 89.75 103 GLU A C 1
ATOM 833 O O . GLU A 1 103 ? -37.276 -6.143 31.530 1.00 89.75 103 GLU A O 1
ATOM 838 N N . TYR A 1 104 ? -37.051 -7.179 29.555 1.00 92.25 104 TYR A N 1
ATOM 839 C CA . TYR A 1 104 ? -37.966 -6.294 28.832 1.00 92.25 104 TYR A CA 1
ATOM 840 C C . TYR A 1 104 ? -39.351 -6.221 29.494 1.00 92.25 104 TYR A C 1
ATOM 842 O O . TYR A 1 104 ? -39.932 -5.145 29.629 1.00 92.25 104 TYR A O 1
ATOM 850 N N . PHE A 1 105 ? -39.847 -7.355 29.992 1.00 93.62 105 PHE A N 1
ATOM 851 C CA . PHE A 1 105 ? -41.171 -7.460 30.608 1.00 93.62 105 PHE A CA 1
ATOM 852 C C . PHE A 1 105 ? -41.220 -6.954 32.060 1.00 93.62 105 PHE A C 1
ATOM 854 O O . PHE A 1 105 ? -42.304 -6.717 32.598 1.00 93.62 105 PHE A O 1
ATOM 861 N N . LEU A 1 106 ? -40.068 -6.773 32.718 1.00 92.06 106 LEU A N 1
ATOM 862 C CA . LEU A 1 106 ? -40.014 -6.317 34.107 1.00 92.06 106 LEU A CA 1
ATOM 863 C C . LEU A 1 106 ? -40.244 -4.806 34.206 1.00 92.06 106 LEU A C 1
ATOM 865 O O . LEU A 1 106 ? -39.558 -3.997 33.578 1.00 92.06 106 LEU A O 1
ATOM 869 N N . LYS A 1 107 ? -41.147 -4.396 35.104 1.00 91.75 107 LYS A N 1
ATOM 870 C CA . LYS A 1 107 ? -41.362 -2.972 35.416 1.00 91.75 107 LYS A CA 1
ATOM 871 C C . LYS A 1 107 ? -40.114 -2.373 36.076 1.00 91.75 107 LYS A C 1
ATOM 873 O O . LYS A 1 107 ? -39.395 -3.055 36.808 1.00 91.75 107 LYS A O 1
ATOM 878 N N . ALA A 1 108 ? -39.904 -1.062 35.930 1.00 89.62 108 ALA A N 1
ATOM 879 C CA . ALA A 1 108 ? -38.743 -0.363 36.501 1.00 89.62 108 ALA A CA 1
ATOM 880 C C . ALA A 1 108 ? -38.549 -0.610 38.013 1.00 89.62 108 ALA A C 1
ATOM 882 O O . ALA A 1 108 ? -37.421 -0.750 38.484 1.00 89.62 108 ALA A O 1
ATOM 883 N N . ASN A 1 109 ? -39.640 -0.731 38.776 1.00 92.75 109 ASN A N 1
ATOM 884 C CA . ASN A 1 109 ? -39.584 -1.035 40.210 1.00 92.7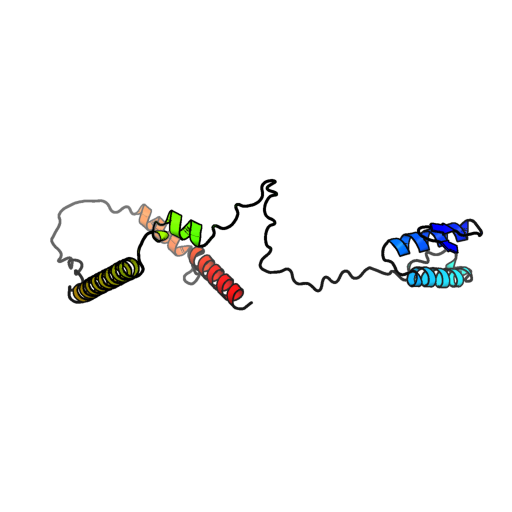5 109 ASN A CA 1
ATOM 885 C C . ASN A 1 109 ? -39.070 -2.456 40.497 1.00 92.75 109 ASN A C 1
ATOM 887 O O . ASN A 1 109 ? -38.313 -2.650 41.446 1.00 92.75 109 ASN A O 1
ATOM 891 N N . GLN A 1 110 ? -39.425 -3.438 39.664 1.00 91.56 110 GLN A N 1
ATOM 892 C CA . GLN A 1 110 ? -38.947 -4.817 39.797 1.00 91.56 110 GLN A CA 1
ATOM 893 C C . GLN A 1 110 ? -37.457 -4.914 39.447 1.00 91.56 110 GLN A C 1
ATOM 895 O O . GLN A 1 110 ? -36.698 -5.494 40.221 1.00 91.56 110 GLN A O 1
ATOM 900 N N . LYS A 1 111 ? -37.020 -4.246 38.366 1.00 90.19 111 LYS A N 1
ATOM 901 C CA . LYS A 1 111 ? -35.594 -4.128 38.003 1.00 90.19 111 LYS A CA 1
ATOM 902 C C . LYS A 1 111 ? -34.771 -3.510 39.140 1.00 90.19 111 LYS A C 1
ATOM 904 O O . LYS A 1 111 ? -33.712 -4.016 39.504 1.00 90.19 111 LYS A O 1
ATOM 909 N N . LYS A 1 112 ? -35.278 -2.432 39.754 1.00 91.88 112 LYS A N 1
ATOM 910 C CA . LYS A 1 112 ? -34.636 -1.787 40.914 1.00 91.88 112 LYS A CA 1
ATOM 911 C C . LYS A 1 112 ? -34.532 -2.730 42.113 1.00 91.88 112 LYS A C 1
ATOM 913 O O . LYS A 1 112 ? -33.471 -2.790 42.729 1.00 91.88 112 LYS A O 1
ATOM 918 N N . ARG A 1 113 ? -35.595 -3.478 42.429 1.00 93.50 113 ARG A N 1
ATOM 919 C CA . ARG A 1 113 ? -35.595 -4.441 43.540 1.00 93.50 113 ARG A CA 1
ATOM 920 C C . ARG A 1 113 ? -34.550 -5.541 43.334 1.00 93.50 113 ARG A C 1
ATOM 922 O O . ARG A 1 113 ? -33.713 -5.726 44.211 1.00 93.50 113 ARG A O 1
ATOM 929 N N . GLN A 1 114 ? -34.520 -6.160 42.152 1.00 91.69 114 GLN A N 1
ATOM 930 C CA . GLN A 1 114 ? -33.523 -7.182 41.803 1.00 91.69 114 GLN A CA 1
ATOM 931 C C . GLN A 1 114 ? -32.089 -6.638 41.872 1.00 91.69 114 GLN A C 1
ATOM 933 O O . GLN A 1 114 ? -31.198 -7.282 42.423 1.00 91.69 114 GLN A O 1
ATOM 938 N N . LYS A 1 115 ? -31.854 -5.409 41.388 1.00 94.12 115 LYS A N 1
ATOM 939 C CA . LYS A 1 115 ? -30.540 -4.755 41.492 1.00 94.12 115 LYS A CA 1
ATOM 940 C C . LYS A 1 115 ? -30.110 -4.562 42.949 1.00 94.12 115 LYS A C 1
ATOM 942 O O . LYS A 1 115 ? -28.951 -4.803 43.278 1.00 94.12 115 LYS A O 1
ATOM 947 N N . MET A 1 116 ? -31.023 -4.139 43.823 1.00 95.50 116 MET A N 1
ATOM 948 C CA . MET A 1 116 ? -30.734 -3.962 45.249 1.00 95.50 116 MET A CA 1
ATOM 949 C C . MET A 1 116 ? -30.477 -5.294 45.961 1.00 95.50 116 MET A C 1
ATOM 951 O O . MET A 1 116 ? -29.571 -5.369 46.787 1.00 95.50 116 MET A O 1
ATOM 955 N N . GLU A 1 117 ? -31.223 -6.345 45.625 1.00 95.31 117 GLU A N 1
ATOM 956 C CA . GLU A 1 117 ? -30.994 -7.706 46.128 1.00 95.31 117 GLU A CA 1
ATOM 957 C C . GLU A 1 117 ? -29.617 -8.232 45.704 1.00 95.31 117 GLU A C 1
ATOM 959 O O . GLU A 1 117 ? -28.853 -8.697 46.550 1.00 95.31 117 GLU A O 1
ATOM 964 N N . ALA A 1 118 ? -29.236 -8.046 44.437 1.00 95.31 118 ALA A N 1
ATOM 965 C CA . ALA A 1 118 ? -27.915 -8.422 43.936 1.00 95.31 118 ALA A CA 1
ATOM 966 C C . ALA A 1 118 ? -26.775 -7.654 44.633 1.00 95.31 118 ALA A C 1
ATOM 968 O O . ALA A 1 118 ? -25.716 -8.220 44.908 1.00 95.31 118 ALA A O 1
ATOM 969 N N . ILE A 1 119 ? -26.975 -6.367 44.944 1.00 96.56 119 ILE A N 1
ATOM 970 C CA . ILE A 1 119 ? -26.003 -5.572 45.711 1.00 96.56 119 ILE A CA 1
ATOM 971 C C . ILE A 1 119 ? -25.879 -6.106 47.143 1.00 96.56 119 ILE A C 1
ATOM 973 O O . ILE A 1 119 ? -24.760 -6.300 47.614 1.00 96.56 119 ILE A O 1
ATOM 977 N N . LYS A 1 120 ? -27.000 -6.382 47.822 1.00 97.31 120 LYS A N 1
ATOM 978 C CA . LYS A 1 120 ? -27.001 -6.940 49.185 1.00 97.31 120 LYS A CA 1
ATOM 979 C C . LYS A 1 120 ? -26.325 -8.312 49.242 1.00 97.31 120 LYS A C 1
ATOM 981 O O . LYS A 1 120 ? -25.527 -8.545 50.144 1.00 97.31 120 LYS A O 1
ATOM 986 N N . ALA A 1 121 ? -26.577 -9.179 48.262 1.00 96.81 121 ALA A N 1
ATOM 987 C CA . ALA A 1 121 ? -25.925 -10.484 48.158 1.00 96.81 121 ALA A CA 1
ATOM 988 C C . ALA A 1 121 ? -24.400 -10.346 48.009 1.00 96.81 121 ALA A C 1
ATOM 990 O O . ALA A 1 121 ? -23.648 -10.930 48.786 1.00 96.81 121 ALA A O 1
ATOM 991 N N . LYS A 1 122 ? -23.931 -9.477 47.100 1.00 97.12 122 LYS A N 1
ATOM 992 C CA . LYS A 1 122 ? -22.493 -9.187 46.938 1.00 97.12 122 LYS A CA 1
ATOM 993 C C . LYS A 1 122 ? -21.857 -8.614 48.204 1.00 97.12 122 LYS A C 1
ATOM 995 O O . LYS A 1 122 ? -20.712 -8.933 48.513 1.00 97.12 122 LYS A O 1
ATOM 1000 N N . GLN A 1 123 ? -22.577 -7.760 48.933 1.00 96.75 123 GLN A N 1
ATOM 1001 C CA . GLN A 1 123 ? -22.109 -7.222 50.212 1.00 96.75 123 GLN A CA 1
ATOM 1002 C C . GLN A 1 123 ? -21.981 -8.322 51.269 1.00 96.75 123 GLN A C 1
ATOM 1004 O O . GLN A 1 123 ? -20.956 -8.384 51.944 1.00 96.75 123 GLN A O 1
ATOM 1009 N N . ALA A 1 124 ? -22.971 -9.210 51.380 1.00 96.94 124 ALA A N 1
ATOM 1010 C CA . ALA A 1 124 ? -22.917 -10.349 52.291 1.00 96.94 124 ALA A CA 1
ATOM 1011 C C . ALA A 1 124 ? -21.733 -11.275 51.965 1.00 96.94 124 ALA A C 1
ATOM 1013 O O . ALA A 1 124 ? -20.951 -11.588 52.857 1.00 96.94 124 ALA A O 1
ATOM 1014 N N . GLU A 1 125 ? -21.525 -11.619 50.690 1.00 96.62 125 GLU A N 1
ATOM 1015 C CA . GLU A 1 125 ? -20.377 -12.425 50.246 1.00 96.62 125 GLU A CA 1
ATOM 1016 C C . GLU A 1 125 ? -19.020 -11.764 50.528 1.00 96.62 125 GLU A C 1
ATOM 1018 O O . GLU A 1 125 ? -18.041 -12.433 50.856 1.00 96.62 125 GLU A O 1
ATOM 1023 N N . ALA A 1 126 ? -18.915 -10.443 50.373 1.00 96.44 126 ALA A N 1
ATOM 1024 C CA . ALA A 1 126 ? -17.680 -9.727 50.679 1.00 96.44 126 ALA A CA 1
ATOM 1025 C C . ALA A 1 126 ? -17.394 -9.719 52.189 1.00 96.44 126 ALA A C 1
ATOM 1027 O O . ALA A 1 126 ? -16.240 -9.841 52.604 1.00 96.44 126 ALA A O 1
ATOM 1028 N N . LEU A 1 127 ? -18.438 -9.594 53.014 1.00 96.56 127 LEU A N 1
ATOM 1029 C CA . LEU A 1 127 ? -18.320 -9.662 54.468 1.00 96.56 127 LEU A CA 1
ATOM 1030 C C . LEU A 1 127 ? -17.900 -11.058 54.935 1.00 96.56 127 LEU A C 1
ATOM 1032 O O . LEU A 1 127 ? -16.992 -11.145 55.762 1.00 96.56 127 LEU A O 1
ATOM 1036 N N . THR A 1 128 ? -18.483 -12.126 54.382 1.00 95.88 128 THR A N 1
ATOM 1037 C CA . THR A 1 128 ? -18.092 -13.504 54.720 1.00 95.88 128 THR A CA 1
ATOM 1038 C C . THR A 1 128 ? -16.648 -13.784 54.313 1.00 95.88 128 THR A C 1
ATOM 1040 O O . THR A 1 128 ? -15.861 -14.213 55.153 1.00 95.88 128 THR A O 1
ATOM 1043 N N . LYS A 1 129 ? -16.236 -13.422 53.088 1.00 95.56 129 LYS A N 1
ATOM 1044 C CA . LYS A 1 129 ? -14.835 -13.555 52.636 1.00 95.56 129 LYS A CA 1
ATOM 1045 C C . LYS A 1 129 ? -13.860 -12.808 53.547 1.00 95.56 129 LYS A C 1
ATOM 1047 O O . LYS A 1 129 ? -12.833 -13.354 53.939 1.00 95.56 129 LYS A O 1
ATOM 1052 N N . ARG A 1 130 ? -14.198 -11.579 53.951 1.00 94.31 130 ARG A N 1
ATOM 1053 C CA . ARG A 1 130 ? -13.363 -10.778 54.862 1.00 94.31 130 ARG A CA 1
ATOM 1054 C C . ARG A 1 130 ? -13.279 -11.385 56.266 1.00 94.31 130 ARG A C 1
ATOM 1056 O O . ARG A 1 130 ? -12.235 -11.291 56.910 1.00 94.31 130 ARG A O 1
ATOM 1063 N N . GLN A 1 131 ? -14.365 -11.981 56.757 1.00 94.06 131 GLN A N 1
ATOM 1064 C CA . GLN A 1 131 ? -14.373 -12.711 58.028 1.00 94.06 131 GLN A CA 1
ATOM 1065 C C . GLN A 1 131 ? -13.519 -13.981 57.943 1.00 94.06 131 GLN A C 1
ATOM 1067 O O . GLN A 1 131 ? -12.713 -14.218 58.838 1.00 94.06 131 GLN A O 1
ATOM 1072 N N . GLU A 1 132 ? -13.617 -14.750 56.857 1.00 93.56 132 GLU A N 1
ATOM 1073 C CA . GLU A 1 132 ? -12.776 -15.928 56.618 1.00 93.56 132 GLU A CA 1
ATOM 1074 C C . GLU A 1 132 ? -11.286 -15.573 56.555 1.00 93.56 132 GLU A C 1
ATOM 1076 O O . GLU A 1 132 ? -10.466 -16.247 57.175 1.00 93.56 132 GLU A O 1
ATOM 1081 N N . GLU A 1 133 ? -10.918 -14.502 55.846 1.00 91.75 133 GLU A N 1
ATOM 1082 C CA . GLU A 1 133 ? -9.539 -14.000 55.792 1.00 91.75 133 GLU A CA 1
ATOM 1083 C C . GLU A 1 133 ? -9.025 -13.587 57.176 1.00 91.75 133 GLU A C 1
ATOM 1085 O O . GLU A 1 133 ? -7.906 -13.941 57.553 1.00 91.75 133 GLU A O 1
ATOM 1090 N N . ARG A 1 134 ? -9.854 -12.895 57.969 1.00 92.31 134 ARG A N 1
ATOM 1091 C CA . ARG A 1 134 ? -9.507 -12.510 59.343 1.00 92.31 134 ARG A CA 1
ATOM 1092 C C . ARG A 1 134 ? -9.334 -13.730 60.252 1.00 92.31 134 ARG A C 1
ATOM 1094 O O . ARG A 1 134 ? -8.371 -13.781 61.010 1.00 92.31 134 ARG A O 1
ATOM 1101 N N . ASN A 1 135 ? -10.223 -14.716 60.155 1.00 91.50 135 ASN A N 1
ATOM 1102 C CA . ASN A 1 135 ? -10.156 -15.940 60.955 1.00 91.50 135 ASN A CA 1
ATOM 1103 C C . ASN A 1 135 ? -8.928 -16.787 60.588 1.00 91.50 135 ASN A C 1
ATOM 1105 O O . ASN A 1 135 ? -8.284 -17.337 61.477 1.00 91.50 135 ASN A O 1
ATOM 1109 N N . LYS A 1 136 ? -8.543 -16.836 59.303 1.00 90.81 136 LYS A N 1
ATOM 1110 C CA . LYS A 1 136 ? -7.305 -17.499 58.852 1.00 90.81 136 LYS A CA 1
ATOM 1111 C C . LYS A 1 136 ? -6.054 -16.889 59.484 1.00 90.81 136 LYS A C 1
ATOM 1113 O O . LYS A 1 136 ? -5.140 -17.633 59.814 1.00 90.81 136 LYS A O 1
ATOM 1118 N N . ALA A 1 137 ? -6.018 -15.570 59.674 1.00 87.62 137 ALA A N 1
ATOM 1119 C CA . ALA A 1 137 ? -4.896 -14.896 60.329 1.00 87.62 137 ALA A CA 1
ATOM 1120 C C . ALA A 1 137 ? -4.819 -15.166 61.846 1.00 87.62 137 ALA A C 1
ATOM 1122 O O . ALA A 1 137 ? -3.750 -15.018 62.429 1.00 87.62 137 ALA A O 1
ATOM 1123 N N . PHE A 1 138 ? -5.932 -15.556 62.481 1.00 87.88 138 PHE A N 1
ATOM 1124 C CA . PHE A 1 138 ? -5.998 -15.853 63.918 1.00 87.88 138 PHE A CA 1
ATOM 1125 C C . PHE A 1 138 ? -5.712 -17.325 64.254 1.00 87.88 138 PHE A C 1
ATOM 1127 O O . PHE A 1 138 ? -5.457 -17.655 65.409 1.00 87.88 138 PHE A O 1
ATOM 1134 N N . ILE A 1 139 ? -5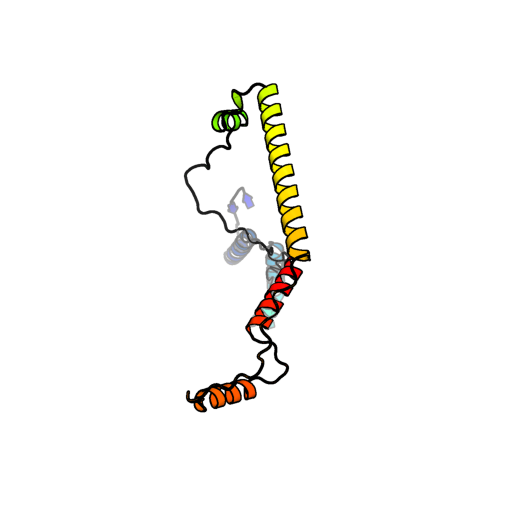.734 -18.219 63.262 1.00 86.19 139 ILE A N 1
ATOM 1135 C CA . ILE A 1 139 ? -5.325 -19.614 63.440 1.00 86.19 139 ILE A CA 1
ATOM 1136 C C . ILE A 1 139 ? -3.794 -19.662 63.364 1.00 86.19 139 ILE A C 1
ATOM 1138 O O . ILE A 1 139 ? -3.233 -19.323 62.317 1.00 86.19 139 ILE A O 1
ATOM 1142 N N . PRO A 1 140 ? -3.100 -20.095 64.434 1.00 86.44 140 PRO A N 1
ATOM 1143 C CA . PRO A 1 140 ? -1.658 -20.273 64.394 1.00 86.44 140 PRO A CA 1
ATOM 1144 C C . PRO A 1 140 ? -1.277 -21.199 63.232 1.00 86.44 140 PRO A C 1
ATOM 1146 O O . PRO A 1 140 ? -1.943 -22.224 63.030 1.00 86.44 140 PRO A O 1
ATOM 1149 N N . PRO A 1 141 ? -0.222 -20.880 62.460 1.00 84.69 141 PRO A N 1
ATOM 1150 C CA . PRO A 1 141 ? 0.284 -21.781 61.437 1.00 84.69 141 PRO A CA 1
ATOM 1151 C C . PRO A 1 141 ? 0.520 -23.153 62.059 1.00 84.69 141 PRO A C 1
ATOM 1153 O O . PRO A 1 141 ? 1.183 -23.261 63.089 1.00 84.69 141 PRO A O 1
ATOM 1156 N N . LYS A 1 142 ? -0.040 -24.205 61.455 1.00 82.81 142 LYS A N 1
ATOM 1157 C CA . LYS A 1 142 ? 0.135 -25.562 61.969 1.00 82.81 142 LYS A CA 1
ATOM 1158 C C . LYS A 1 142 ? 1.620 -25.905 61.883 1.00 82.81 142 LYS A C 1
ATOM 1160 O O . LYS A 1 142 ? 2.148 -26.105 60.787 1.00 82.81 142 LYS A O 1
ATOM 1165 N N . GLU A 1 143 ? 2.290 -25.909 63.031 1.00 73.44 143 GLU A N 1
ATOM 1166 C CA . GLU A 1 143 ? 3.693 -26.282 63.124 1.00 73.44 143 GLU A CA 1
ATOM 1167 C C . GLU A 1 143 ? 3.850 -27.695 62.560 1.00 73.44 143 GLU A C 1
ATOM 1169 O O . GLU A 1 143 ? 3.085 -28.611 62.881 1.00 73.44 143 GLU A O 1
ATOM 1174 N N . LYS A 1 144 ? 4.834 -27.881 61.675 1.00 68.94 144 LYS A N 1
ATOM 1175 C CA . LYS A 1 144 ? 5.272 -29.235 61.336 1.00 68.94 144 LYS A CA 1
ATOM 1176 C C . LYS A 1 144 ? 5.733 -29.864 62.650 1.00 68.94 144 LYS A C 1
ATOM 1178 O O . LYS A 1 144 ? 6.495 -29.197 63.352 1.00 68.94 144 LYS A O 1
ATOM 1183 N N . PRO A 1 145 ? 5.294 -31.087 63.000 1.00 66.06 145 PRO A N 1
ATOM 1184 C CA . PRO A 1 145 ? 5.719 -31.701 64.245 1.00 66.06 145 PRO A CA 1
ATOM 1185 C C . PRO A 1 145 ? 7.245 -31.685 64.284 1.00 66.06 145 PRO A C 1
ATOM 1187 O O . PRO A 1 145 ? 7.898 -32.236 63.394 1.00 66.06 145 PRO A O 1
ATOM 1190 N N . ALA A 1 146 ? 7.808 -31.005 65.285 1.00 58.47 146 ALA A N 1
ATOM 1191 C CA . ALA A 1 146 ? 9.212 -31.151 65.601 1.00 58.47 146 ALA A CA 1
ATOM 1192 C C . ALA A 1 146 ? 9.420 -32.639 65.873 1.00 58.47 146 ALA A C 1
ATOM 1194 O O . ALA A 1 146 ? 8.812 -33.205 66.786 1.00 58.47 146 ALA A O 1
ATOM 1195 N N . VAL A 1 147 ? 10.218 -33.284 65.028 1.00 58.22 147 VAL A N 1
ATOM 1196 C CA . VAL A 1 147 ? 10.656 -34.655 65.243 1.00 58.22 147 VAL A CA 1
ATOM 1197 C C . VAL A 1 147 ? 11.421 -34.652 66.565 1.00 58.22 147 VAL A C 1
ATOM 1199 O O . VAL A 1 147 ? 12.600 -34.316 66.607 1.00 58.22 147 VAL A O 1
ATOM 1202 N N . LYS A 1 148 ? 10.746 -34.987 67.669 1.00 48.28 148 LYS A N 1
ATOM 1203 C CA . LYS A 1 148 ? 11.438 -35.558 68.820 1.00 48.28 148 LYS A CA 1
ATOM 1204 C C . LYS A 1 148 ? 11.924 -36.935 68.363 1.00 48.28 148 LYS A C 1
ATOM 1206 O O . LYS A 1 148 ? 11.111 -37.670 67.794 1.00 48.28 148 LYS A O 1
ATOM 1211 N N . PRO A 1 149 ? 13.206 -37.284 68.562 1.00 46.88 149 PRO A N 1
ATOM 1212 C CA . PRO A 1 149 ? 13.701 -38.602 68.210 1.00 46.88 149 PRO A CA 1
ATOM 1213 C C . PRO A 1 149 ? 12.950 -39.616 69.073 1.00 46.88 149 PRO A C 1
ATOM 1215 O O . PRO A 1 149 ? 13.143 -39.688 70.283 1.00 46.88 149 PRO A O 1
ATOM 1218 N N . LYS A 1 150 ? 12.031 -40.352 68.454 1.00 42.50 150 LYS A N 1
ATOM 1219 C CA . LYS A 1 150 ? 11.618 -41.654 68.956 1.00 42.50 150 LYS A CA 1
ATOM 1220 C C . LYS A 1 150 ? 12.432 -42.668 68.180 1.00 42.50 150 LYS A C 1
ATOM 1222 O O . LYS A 1 150 ? 12.429 -42.643 66.950 1.00 42.50 150 LYS A O 1
ATOM 1227 N N . GLU A 1 151 ? 13.156 -43.488 68.928 1.00 50.12 151 GLU A N 1
ATOM 1228 C CA . GLU A 1 151 ? 13.780 -44.711 68.448 1.00 50.12 151 GLU A CA 1
ATOM 1229 C C . GLU A 1 151 ? 12.803 -45.446 67.528 1.00 50.12 151 GLU A C 1
ATOM 1231 O O . GLU A 1 151 ? 11.663 -45.723 67.904 1.00 50.12 151 GLU A O 1
ATOM 1236 N N . ALA A 1 152 ? 13.244 -45.717 66.305 1.00 38.06 152 ALA A N 1
ATOM 1237 C CA . ALA A 1 152 ? 12.583 -46.657 65.426 1.00 38.06 152 ALA A CA 1
ATOM 1238 C C . ALA A 1 152 ? 13.635 -47.668 64.993 1.00 38.06 152 ALA A C 1
ATOM 1240 O O . ALA A 1 152 ? 14.583 -47.361 64.268 1.00 38.06 152 ALA A O 1
ATOM 1241 N N . SER A 1 153 ? 13.457 -48.867 65.525 1.00 42.38 153 SER A N 1
ATOM 1242 C CA . SER A 1 153 ? 14.014 -50.1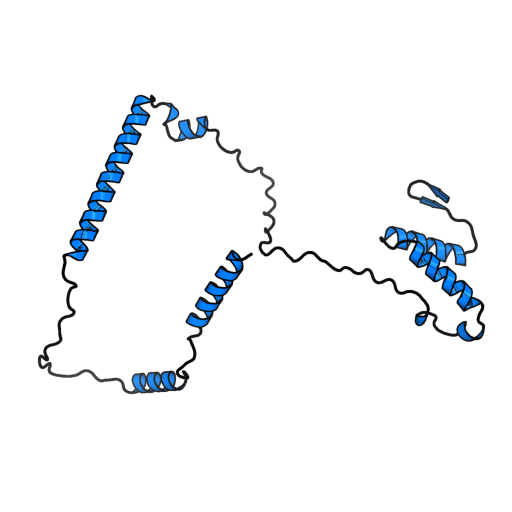03 65.027 1.00 42.38 153 SER A CA 1
ATOM 1243 C C . SER A 1 153 ? 13.889 -50.214 63.501 1.00 42.38 153 SER A C 1
ATOM 1245 O O . SER A 1 153 ? 12.855 -49.915 62.908 1.00 42.38 153 SER A O 1
ATOM 1247 N N . THR A 1 154 ? 14.983 -50.722 62.930 1.00 44.84 154 THR A N 1
ATOM 1248 C CA . THR A 1 154 ? 15.089 -51.580 61.739 1.00 44.84 154 THR A CA 1
ATOM 1249 C C . THR A 1 154 ? 14.647 -51.053 60.367 1.00 44.84 154 THR A C 1
ATOM 1251 O O . THR A 1 154 ? 13.472 -50.900 60.062 1.00 44.84 154 THR A O 1
ATOM 1254 N N . GLU A 1 155 ? 15.673 -50.961 59.511 1.00 49.28 155 GLU A N 1
ATOM 1255 C CA . GLU A 1 155 ? 15.702 -51.381 58.103 1.00 49.28 155 GLU A CA 1
ATOM 1256 C C . GLU A 1 155 ? 14.834 -50.625 57.089 1.00 49.28 155 GLU A C 1
ATOM 1258 O O . GLU A 1 155 ? 13.692 -50.970 56.837 1.00 49.28 155 GLU A O 1
ATOM 1263 N N . THR A 1 156 ? 15.459 -49.714 56.335 1.00 45.69 156 THR A N 1
ATOM 1264 C CA . THR A 1 156 ? 15.419 -49.770 54.860 1.00 45.69 156 THR A CA 1
ATOM 1265 C C . THR A 1 156 ? 16.648 -49.080 54.256 1.00 45.69 156 THR A C 1
ATOM 1267 O O . THR A 1 156 ? 17.130 -48.050 54.721 1.00 45.69 156 THR A O 1
ATOM 1270 N N . LYS A 1 157 ? 17.203 -49.733 53.235 1.00 60.44 157 LYS A N 1
ATOM 1271 C CA . LYS A 1 157 ? 18.491 -49.480 52.580 1.00 60.44 157 LYS A CA 1
ATOM 1272 C C . LYS A 1 157 ? 18.533 -48.111 51.890 1.00 60.44 157 LYS A C 1
ATOM 1274 O O . LYS A 1 157 ? 17.673 -47.795 51.074 1.00 60.44 157 LYS A O 1
ATOM 1279 N N . ILE A 1 158 ? 19.578 -47.332 52.167 1.00 60.50 158 ILE A N 1
ATOM 1280 C CA . ILE A 1 158 ? 19.885 -46.091 51.446 1.00 60.50 158 ILE A CA 1
ATOM 1281 C C . ILE A 1 158 ? 20.603 -46.449 50.142 1.00 60.50 158 ILE A C 1
ATOM 1283 O O . ILE A 1 158 ? 21.660 -47.079 50.157 1.00 60.50 158 ILE A O 1
ATOM 1287 N N . ASP A 1 159 ? 20.042 -46.027 49.012 1.00 64.88 159 ASP A N 1
ATOM 1288 C CA . ASP A 1 159 ? 20.549 -46.368 47.685 1.00 64.88 159 ASP A CA 1
ATOM 1289 C C . ASP A 1 159 ? 21.664 -45.400 47.235 1.00 64.88 159 ASP A C 1
ATOM 1291 O O . ASP A 1 159 ? 21.436 -44.277 46.765 1.00 64.88 159 ASP A O 1
ATOM 1295 N N . VAL A 1 160 ? 22.915 -45.825 47.429 1.00 71.31 160 VAL A N 1
ATOM 1296 C CA . VAL A 1 160 ? 24.137 -45.024 47.213 1.00 71.31 160 VAL A CA 1
ATOM 1297 C C . VAL A 1 160 ? 24.312 -44.611 45.739 1.00 71.31 160 VAL A C 1
ATOM 1299 O O . VAL A 1 160 ? 24.925 -43.576 45.449 1.00 71.31 160 VAL A O 1
ATOM 1302 N N . ALA A 1 161 ? 23.733 -45.361 44.795 1.00 71.69 161 ALA A N 1
ATOM 1303 C CA . ALA A 1 161 ? 23.809 -45.076 43.361 1.00 71.69 161 ALA A CA 1
ATOM 1304 C C . ALA A 1 161 ? 23.080 -43.772 42.981 1.00 71.69 161 ALA A C 1
ATOM 1306 O O . ALA A 1 161 ? 23.648 -42.919 42.290 1.00 71.69 161 ALA A O 1
ATOM 1307 N N . ALA A 1 162 ? 21.876 -43.550 43.519 1.00 73.94 162 ALA A N 1
ATOM 1308 C CA . ALA A 1 162 ? 21.083 -42.348 43.254 1.00 73.94 162 ALA A CA 1
ATOM 1309 C C . ALA A 1 162 ? 21.743 -41.072 43.810 1.00 73.94 162 ALA A C 1
ATOM 1311 O O . ALA A 1 162 ? 21.628 -39.984 43.235 1.00 73.94 162 ALA A O 1
ATOM 1312 N N . ILE A 1 163 ? 22.477 -41.198 44.918 1.00 73.69 163 ILE A N 1
ATOM 1313 C CA . ILE A 1 163 ? 23.214 -40.086 45.531 1.00 73.69 163 ILE A CA 1
ATOM 1314 C C . ILE A 1 163 ? 24.448 -39.740 44.686 1.00 73.69 163 ILE A C 1
ATOM 1316 O O . ILE A 1 163 ? 24.693 -38.563 44.410 1.00 73.69 163 ILE A O 1
ATOM 1320 N N . LYS A 1 164 ? 25.176 -40.745 44.178 1.00 77.19 164 LYS A N 1
ATOM 1321 C CA . LYS A 1 164 ? 26.316 -40.537 43.265 1.00 77.19 164 LYS A CA 1
ATOM 1322 C C . LYS A 1 164 ? 25.905 -39.829 41.971 1.00 77.19 164 LYS A C 1
ATOM 1324 O O . LYS A 1 164 ? 26.627 -38.942 41.510 1.00 77.19 164 LYS A O 1
ATOM 1329 N N . GLU A 1 165 ? 24.740 -40.153 41.410 1.00 77.19 165 GLU A N 1
ATOM 1330 C CA . GLU A 1 165 ? 24.219 -39.457 40.225 1.00 77.19 165 GLU A CA 1
ATOM 1331 C C . GLU A 1 165 ? 23.825 -38.003 40.504 1.00 77.19 165 GLU A C 1
ATOM 1333 O O . GLU A 1 165 ? 24.135 -37.112 39.707 1.00 77.19 165 GLU A O 1
ATOM 1338 N N . LYS A 1 166 ? 23.195 -37.730 41.653 1.00 73.75 166 LYS A N 1
ATOM 1339 C CA . LYS A 1 166 ? 22.844 -36.360 42.060 1.00 73.75 166 LYS A CA 1
ATOM 1340 C C . LYS A 1 166 ? 24.088 -35.498 42.281 1.00 73.75 166 LYS A C 1
ATOM 1342 O O . LYS A 1 166 ? 24.103 -34.344 41.858 1.00 73.75 166 LYS A O 1
ATOM 1347 N N . VAL A 1 167 ? 25.158 -36.063 42.843 1.00 77.81 167 VAL A N 1
ATOM 1348 C CA . VAL A 1 167 ? 26.438 -35.358 43.032 1.00 77.81 167 VAL A CA 1
ATOM 1349 C C . VAL A 1 167 ? 27.150 -35.100 41.696 1.00 77.81 167 VAL A C 1
ATOM 1351 O O . VAL A 1 167 ? 27.687 -34.010 41.497 1.00 77.81 167 VAL A O 1
ATOM 1354 N N . LYS A 1 168 ? 27.104 -36.035 40.733 1.00 75.94 168 LYS A N 1
ATOM 1355 C CA . LYS A 1 168 ? 27.621 -35.794 39.369 1.00 75.94 168 LYS A CA 1
ATOM 1356 C C . LYS A 1 168 ? 26.827 -34.705 38.633 1.00 75.94 168 LYS A C 1
ATOM 1358 O O . LYS A 1 168 ? 27.434 -33.816 38.038 1.00 75.94 168 LYS A O 1
ATOM 1363 N N . LYS A 1 169 ? 25.490 -34.708 38.733 1.00 70.62 169 LYS A N 1
ATOM 1364 C CA . LYS A 1 169 ? 24.623 -33.648 38.175 1.00 70.62 169 LYS A CA 1
ATOM 1365 C C . LYS A 1 169 ? 24.867 -32.283 38.826 1.00 70.62 169 LYS A C 1
ATOM 1367 O O . LYS A 1 169 ? 24.815 -31.269 38.135 1.00 70.62 169 LYS A O 1
ATOM 1372 N N . ALA A 1 170 ? 25.164 -32.251 40.125 1.00 67.38 170 ALA A N 1
ATOM 1373 C CA . ALA A 1 170 ? 25.494 -31.020 40.838 1.00 67.38 170 ALA A CA 1
ATOM 1374 C C . ALA A 1 170 ? 26.869 -30.458 40.436 1.00 67.38 170 ALA A C 1
ATOM 1376 O O . ALA A 1 170 ? 26.988 -29.252 40.259 1.00 67.38 170 ALA A O 1
ATOM 1377 N N . LYS A 1 171 ? 27.883 -31.306 40.200 1.00 68.31 171 LYS A N 1
ATOM 1378 C CA . LYS A 1 171 ? 29.206 -30.862 39.714 1.00 68.31 171 LYS A CA 1
ATOM 1379 C C . LYS A 1 171 ? 29.188 -30.338 38.271 1.00 68.31 171 LYS A C 1
ATOM 1381 O O . LYS A 1 171 ? 29.983 -29.465 37.941 1.00 68.31 171 LYS A O 1
ATOM 1386 N N . ALA A 1 172 ? 28.286 -30.837 37.421 1.00 62.03 172 ALA A N 1
ATOM 1387 C CA . ALA A 1 172 ? 28.122 -30.349 36.047 1.00 62.03 172 ALA A CA 1
ATOM 1388 C C . ALA A 1 172 ? 27.426 -28.974 35.964 1.00 62.03 172 ALA A C 1
ATOM 1390 O O . ALA A 1 172 ? 27.600 -28.245 34.987 1.00 62.03 172 ALA A O 1
ATOM 1391 N N . LYS A 1 173 ? 26.658 -28.586 36.991 1.00 61.72 173 LYS A N 1
ATOM 1392 C CA . LYS A 1 173 ? 26.095 -27.237 37.111 1.00 61.72 173 LYS A CA 1
ATOM 1393 C C . LYS A 1 173 ? 27.129 -26.322 37.772 1.00 61.72 173 LYS A C 1
ATOM 1395 O O . LYS A 1 173 ? 27.274 -26.332 38.990 1.00 61.72 173 LYS A O 1
ATOM 1400 N N . LYS A 1 174 ? 27.836 -25.501 36.983 1.00 52.19 174 LYS A N 1
ATOM 1401 C CA . LYS A 1 174 ? 28.633 -24.388 37.529 1.00 52.19 174 LYS A CA 1
ATOM 1402 C C . LYS A 1 174 ? 27.721 -23.502 38.390 1.00 52.19 174 LYS A C 1
ATOM 1404 O O . LYS A 1 174 ? 26.769 -22.911 37.880 1.00 52.19 174 LYS A O 1
ATOM 1409 N N . LEU A 1 175 ? 28.020 -23.433 39.688 1.00 52.50 175 LEU A N 1
ATOM 1410 C CA . LEU A 1 175 ? 27.429 -22.488 40.635 1.00 52.50 175 LEU A CA 1
ATOM 1411 C C . LEU A 1 175 ? 27.537 -21.071 40.053 1.00 52.50 175 LEU A C 1
ATOM 1413 O O . LEU A 1 175 ? 28.639 -20.565 39.857 1.00 52.50 175 LEU A O 1
ATOM 1417 N N . GLY A 1 176 ? 26.389 -20.476 39.721 1.00 54.25 176 GLY A N 1
ATOM 1418 C CA . GLY A 1 176 ? 26.285 -19.116 39.179 1.00 54.25 176 GLY A CA 1
ATOM 1419 C C . GLY A 1 176 ? 25.562 -18.983 37.833 1.00 54.25 176 GLY A C 1
ATOM 1420 O O . GLY A 1 176 ? 25.198 -17.869 37.466 1.00 54.25 176 GLY A O 1
ATOM 1421 N N . ALA A 1 177 ? 25.292 -20.074 37.107 1.00 58.25 177 ALA A N 1
ATOM 1422 C CA . ALA A 1 177 ? 24.474 -20.015 35.892 1.00 58.25 177 ALA A CA 1
ATOM 1423 C C . ALA A 1 177 ? 22.991 -20.273 36.213 1.00 58.25 177 ALA A C 1
ATOM 1425 O O . ALA A 1 177 ? 22.639 -21.341 36.717 1.00 58.25 177 ALA A O 1
ATOM 1426 N N . LEU A 1 178 ? 22.126 -19.296 35.911 1.00 52.22 178 LEU A N 1
ATOM 1427 C CA . LEU A 1 178 ? 20.668 -19.443 36.007 1.00 52.22 178 LEU A CA 1
ATOM 1428 C C . LEU A 1 178 ? 20.206 -20.632 35.160 1.00 52.22 178 LEU A C 1
ATOM 1430 O O . LEU A 1 178 ? 20.711 -20.855 34.056 1.00 52.22 178 LEU A O 1
ATOM 1434 N N . THR A 1 179 ? 19.250 -21.402 35.676 1.00 64.62 179 THR A N 1
ATOM 1435 C CA . THR A 1 179 ? 18.740 -22.572 34.955 1.00 64.62 179 THR A CA 1
ATOM 1436 C C . THR A 1 179 ? 18.081 -22.152 33.637 1.00 64.62 179 THR A C 1
ATOM 1438 O O . THR A 1 179 ? 17.552 -21.048 33.510 1.00 64.62 179 THR A O 1
ATOM 1441 N N . ALA A 1 180 ? 18.114 -23.022 32.622 1.00 59.91 180 ALA A N 1
ATOM 1442 C CA . ALA A 1 180 ? 17.598 -22.703 31.285 1.00 59.91 180 ALA A CA 1
ATOM 1443 C C . ALA A 1 180 ? 16.115 -22.268 31.291 1.00 59.91 180 ALA A C 1
ATOM 1445 O O . ALA A 1 180 ? 15.690 -21.496 30.432 1.00 59.91 180 ALA A O 1
ATOM 1446 N N . GLU A 1 181 ? 15.341 -22.722 32.278 1.00 63.56 181 GLU A N 1
ATOM 1447 C CA . GLU A 1 181 ? 13.954 -22.305 32.502 1.00 63.56 181 GLU A CA 1
ATOM 1448 C C . GLU A 1 181 ? 13.858 -20.897 33.107 1.00 63.56 181 GLU A C 1
ATOM 1450 O O . GLU A 1 181 ? 13.063 -20.082 32.643 1.00 63.56 181 GLU A O 1
ATOM 1455 N N . GLU A 1 182 ? 14.728 -20.549 34.057 1.00 62.47 182 GLU A N 1
ATOM 1456 C CA . GLU A 1 182 ? 14.809 -19.197 34.629 1.00 62.47 182 GLU A CA 1
ATOM 1457 C C . GLU A 1 182 ? 15.311 -18.162 33.611 1.00 62.47 182 GLU A C 1
ATOM 1459 O O . GLU A 1 182 ? 14.846 -17.019 33.602 1.00 62.47 182 GLU A O 1
ATOM 1464 N N . VAL A 1 183 ? 16.220 -18.556 32.710 1.00 63.66 183 VAL A N 1
ATOM 1465 C CA . VAL A 1 183 ? 16.670 -17.712 31.590 1.00 63.66 183 VAL A CA 1
ATOM 1466 C C . VAL A 1 183 ? 15.537 -17.502 30.581 1.00 63.66 183 VAL A C 1
ATOM 1468 O O . VAL A 1 183 ? 15.319 -16.371 30.144 1.00 63.66 183 VAL A O 1
ATOM 1471 N N . LYS A 1 184 ? 14.753 -18.546 30.269 1.00 70.50 184 LYS A N 1
ATOM 1472 C CA . LYS A 1 184 ? 13.558 -18.427 29.414 1.00 70.50 184 LYS A CA 1
ATOM 1473 C C . LYS A 1 184 ? 12.509 -17.494 30.020 1.00 70.50 184 LYS A C 1
ATOM 1475 O O . LYS A 1 184 ? 11.997 -16.632 29.308 1.00 70.50 184 LYS A O 1
ATOM 1480 N N . LEU A 1 185 ? 12.243 -17.599 31.321 1.00 70.19 185 LEU A N 1
ATOM 1481 C CA . LEU A 1 185 ? 11.292 -16.726 32.014 1.00 70.19 185 LEU A CA 1
ATOM 1482 C C . LEU A 1 185 ? 11.768 -15.268 32.053 1.00 70.19 185 LEU A C 1
ATOM 1484 O O . LEU A 1 185 ? 10.980 -14.363 31.779 1.00 70.19 185 LEU A O 1
ATOM 1488 N N . LYS A 1 186 ? 13.059 -15.012 32.311 1.00 69.62 186 LYS A N 1
ATOM 1489 C CA . LYS A 1 186 ? 13.619 -13.648 32.248 1.00 69.62 186 LYS A CA 1
ATOM 1490 C C . LYS A 1 186 ? 13.545 -13.057 30.841 1.00 69.62 186 LYS A C 1
ATOM 1492 O O . LYS A 1 186 ? 13.119 -11.915 30.685 1.00 69.62 186 LYS A O 1
ATOM 1497 N N . MET A 1 187 ? 13.862 -13.847 29.815 1.00 71.19 187 MET A N 1
ATOM 1498 C CA . MET A 1 187 ? 13.728 -13.425 28.420 1.00 71.19 187 MET A CA 1
ATOM 1499 C C . MET A 1 187 ? 12.271 -13.124 28.035 1.00 71.19 187 MET A C 1
ATOM 1501 O O . MET A 1 187 ? 12.016 -12.154 27.321 1.00 71.19 187 MET A O 1
ATOM 1505 N N . GLU A 1 188 ? 11.300 -13.901 28.519 1.00 75.19 188 GLU A N 1
ATOM 1506 C CA . GLU A 1 188 ? 9.877 -13.666 28.247 1.00 75.19 188 GLU A CA 1
ATOM 1507 C C . GLU A 1 188 ? 9.352 -12.397 28.946 1.00 75.19 188 GLU A C 1
ATOM 1509 O O . GLU A 1 188 ? 8.572 -11.625 28.374 1.00 75.19 188 GLU A O 1
ATOM 1514 N N . VAL A 1 189 ? 9.824 -12.135 30.167 1.00 77.25 189 VAL A N 1
ATOM 1515 C CA . VAL A 1 189 ? 9.496 -10.926 30.936 1.00 77.25 189 VAL A CA 1
ATOM 1516 C C . VAL A 1 189 ? 10.094 -9.674 30.287 1.00 77.25 189 VAL A C 1
ATOM 1518 O O . VAL A 1 189 ? 9.392 -8.666 30.142 1.00 77.25 189 VAL A O 1
ATOM 1521 N N . ASP A 1 190 ? 11.340 -9.735 29.814 1.00 71.44 190 ASP A N 1
ATOM 1522 C CA . ASP A 1 190 ? 11.980 -8.617 29.113 1.00 71.44 190 ASP A CA 1
ATOM 1523 C C . ASP A 1 190 ? 11.346 -8.355 27.739 1.00 71.44 190 ASP A C 1
ATOM 1525 O O . ASP A 1 190 ? 11.115 -7.198 27.366 1.00 71.44 190 ASP A O 1
ATOM 1529 N N . GLN A 1 191 ? 10.924 -9.406 27.027 1.00 70.00 191 GLN A N 1
ATOM 1530 C CA . GLN A 1 191 ? 10.129 -9.266 25.804 1.00 70.00 191 GLN A CA 1
ATOM 1531 C 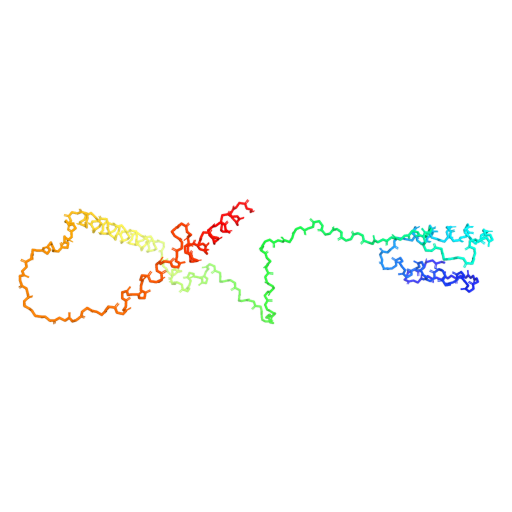C . GLN A 1 191 ? 8.748 -8.640 26.068 1.00 70.00 191 GLN A C 1
ATOM 1533 O O . GLN A 1 191 ? 8.287 -7.810 25.275 1.00 70.00 191 GLN A O 1
ATOM 1538 N N . LYS A 1 192 ? 8.085 -8.966 27.188 1.00 72.50 192 LYS A N 1
ATOM 1539 C CA . LYS A 1 192 ? 6.825 -8.318 27.605 1.00 72.50 192 LYS A CA 1
ATOM 1540 C C . LYS A 1 192 ? 7.033 -6.846 27.986 1.00 72.50 192 LYS A C 1
ATOM 1542 O O . LYS A 1 192 ? 6.224 -6.006 27.586 1.00 72.50 192 LYS A O 1
ATOM 1547 N N . LYS A 1 193 ? 8.132 -6.489 28.664 1.00 69.19 193 LYS A N 1
ATOM 1548 C CA . LYS A 1 193 ? 8.490 -5.086 28.968 1.00 69.19 193 LYS A CA 1
ATOM 1549 C C . LYS A 1 193 ? 8.783 -4.269 27.704 1.00 69.19 193 LYS 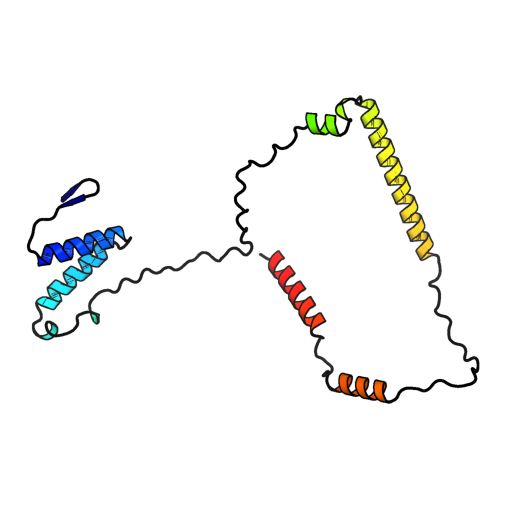A C 1
ATOM 1551 O O . LYS A 1 193 ? 8.273 -3.158 27.568 1.00 69.19 193 LYS A O 1
ATOM 1556 N N . GLN A 1 194 ? 9.513 -4.822 26.733 1.00 61.75 194 GLN A N 1
ATOM 1557 C CA . GLN A 1 194 ? 9.767 -4.155 25.445 1.00 61.75 194 GLN A CA 1
ATOM 1558 C C . GLN A 1 194 ? 8.527 -4.052 24.535 1.00 61.75 194 GLN A C 1
ATOM 1560 O O . GLN A 1 194 ? 8.499 -3.226 23.614 1.00 61.75 194 GLN A O 1
ATOM 1565 N N . LYS A 1 195 ? 7.493 -4.874 24.761 1.00 62.41 195 LYS A N 1
ATOM 1566 C CA . LYS A 1 195 ? 6.171 -4.752 24.118 1.00 62.41 195 LYS A CA 1
ATOM 1567 C C . LYS A 1 195 ? 5.257 -3.717 24.784 1.00 62.41 195 LYS A C 1
ATOM 1569 O O . LYS A 1 195 ? 4.313 -3.297 24.135 1.00 62.41 195 LYS A O 1
ATOM 1574 N N . ARG A 1 196 ? 5.528 -3.315 26.033 1.00 64.06 196 ARG A N 1
ATOM 1575 C CA . ARG A 1 196 ? 4.797 -2.252 26.753 1.00 64.06 196 ARG A CA 1
ATOM 1576 C C . ARG A 1 196 ? 5.411 -0.854 26.586 1.00 64.06 196 ARG A C 1
ATOM 1578 O O . ARG A 1 196 ? 4.710 0.124 26.786 1.00 64.06 196 ARG A O 1
ATOM 1585 N N . LYS A 1 197 ? 6.702 -0.758 26.234 1.00 54.00 197 LYS A N 1
ATOM 1586 C CA . LYS A 1 197 ? 7.420 0.511 25.971 1.00 54.00 197 LYS A CA 1
ATOM 1587 C C . LYS A 1 197 ? 7.415 0.975 24.496 1.00 54.00 197 LYS A C 1
ATOM 1589 O O . LYS A 1 197 ? 8.000 2.010 24.200 1.00 54.00 197 LYS A O 1
ATOM 1594 N N . LYS A 1 198 ? 6.811 0.222 23.570 1.00 45.50 198 LYS A N 1
ATOM 1595 C CA . LYS A 1 198 ? 6.452 0.687 22.212 1.00 45.50 198 LYS A CA 1
ATOM 1596 C C . LYS A 1 198 ? 4.944 0.635 22.074 1.00 45.50 198 LYS A C 1
ATOM 1598 O O . LYS A 1 198 ? 4.436 1.430 21.266 1.00 45.50 198 LYS A O 1
#

Radius of gyration: 42.16 Å; chains: 1; bounding box: 81×64×108 Å

pLDDT: mean 83.08, std 14.78, range [38.06, 97.56]

Secondary structure (DSSP, 8-state):
-EETTEE---S-HHHHHHHHHHHHHHHTT--HHHHHHHHHHHHHHTT-TTTTTS--TTTS-----------PPPSS-PPPPP--SSPPPPPPPHHHHHHHTTGGGS-HHHHHHHHHHHHHHHHHHHHHHHHHHHHHHHSPP-PPP--------------HHHHHHHHHHHHHS-TTPPPHHHHHHHHHHHHHHHHH--

Organism: Rattus norvegicus (NCBI:txid10116)

InterPro domains:
  IPR024166 Ribosomal RNA assembly KRR1 [PTHR12581] (1-197)
  IPR036612 K Homology domain, type 1 superfamily [G3DSA:3.30.1370.10] (1-58)
  IPR048548 KRR1 small subunit processome component, second KH domain [PF21800] (1-47)

Foldseek 3Di:
DDDDPDDDDDDDPVVVVLVVVLVVVVVVVHPSVLSVVQVVQVVVLCVDPVSVPDDCPVVRDDDDDPPPVVDDDDPDDDDDDDDDPDDDDDDDDPCRVCVVVVVNPDDPVRVVVVVVVVVVVVVVVVVVVVVVVVVVVVDPDDDDPDPPDDDDDDDDDDDVVVVVVVVVVVVVDDPPDDDPVVVVVVVVVVVVVVVVVD